Protein AF-U5C8H8-F1 (afdb_monomer_lite)

Secondary structure (DSSP, 8-state):
-PPPPHHHHHHHHHHHHHTT-SBHHHHHHHHHHHHHHHSSS-TTTHHHHHHHHHHHT-HHHHHHHHHHHHHHHHHHHHHHHHHHT-GGGS-HHHHHHHHHHHHHHHHHHHHH-HHHHHHHHHHHHHHHHHHHHHHTTTTTT------GGG--PBPHHHHHHHHHHHHHHHHHHHHHHHHHHHHTTSTTTTHHHHHHHHHHHHHHHHHHHHHHHHHSGGGTSTT-

Sequence (224 aa):
MRKLTETELQAIKYRLDSLSLSYLEIYDELLDHYITALEQVNSEEFKTKKEALDEEFAWSVVKKMEKELLKTAWREIGIASKSSDKLWNLGVKKIGVLILSLIVLSFTFHLFGPDYFYALALGSFGGIIFLILFFNRKNLNLTWSIAPEKHRPKKVLATALISISVLVFNLIHFLAILLPKILINSPYEDFSAIIYLALGAVIFAFTWTIYNTINLKSFKLNKQ

Structure (mmCIF, N/CA/C/O backbone):
data_AF-U5C8H8-F1
#
_entry.id   AF-U5C8H8-F1
#
loop_
_atom_site.group_PDB
_atom_site.id
_atom_site.type_symbol
_atom_site.label_atom_id
_atom_site.label_alt_id
_atom_site.label_comp_id
_atom_site.label_asym_id
_atom_site.label_entity_id
_atom_site.label_seq_id
_atom_site.pdbx_PDB_ins_code
_atom_site.Cartn_x
_atom_site.Cartn_y
_atom_site.Cartn_z
_atom_site.occupancy
_atom_site.B_iso_or_equiv
_atom_site.auth_seq_id
_atom_site.auth_comp_id
_atom_site.auth_asym_id
_atom_site.auth_atom_id
_atom_site.pdbx_PDB_model_num
ATOM 1 N N . MET A 1 1 ? -14.445 -5.742 37.929 1.00 71.50 1 MET A N 1
ATOM 2 C CA . MET A 1 1 ? -14.746 -5.103 36.633 1.00 71.50 1 MET A CA 1
ATOM 3 C C . MET A 1 1 ? -16.170 -5.456 36.264 1.00 71.50 1 MET A C 1
ATOM 5 O O . MET A 1 1 ? -16.538 -6.625 36.385 1.00 71.50 1 MET A O 1
ATOM 9 N N . ARG A 1 2 ? -16.985 -4.450 35.936 1.00 86.44 2 ARG A N 1
ATOM 10 C CA . ARG A 1 2 ? -18.351 -4.656 35.436 1.00 86.44 2 ARG A CA 1
ATOM 11 C C . ARG A 1 2 ? -18.247 -5.175 34.002 1.00 86.44 2 ARG A C 1
ATOM 13 O O . ARG A 1 2 ? -17.303 -4.817 33.320 1.00 86.44 2 ARG A O 1
ATOM 20 N N . LYS A 1 3 ? -19.197 -5.988 33.542 1.00 89.62 3 LYS A N 1
ATOM 21 C CA . LYS A 1 3 ? -19.318 -6.305 32.112 1.00 89.62 3 LYS A CA 1
ATOM 22 C C . LYS A 1 3 ? -20.313 -5.360 31.464 1.00 89.62 3 LYS A C 1
ATOM 24 O O . LYS A 1 3 ? -21.374 -5.118 32.043 1.00 89.62 3 LYS A O 1
ATOM 29 N N . LEU A 1 4 ? -19.985 -4.856 30.280 1.00 90.69 4 LEU A N 1
ATOM 30 C CA . LEU A 1 4 ? -20.929 -4.060 29.501 1.00 90.69 4 LEU A CA 1
ATOM 31 C C . LEU A 1 4 ? -22.121 -4.904 29.047 1.00 90.69 4 LEU A C 1
ATOM 33 O O . LEU A 1 4 ? -21.993 -6.081 28.708 1.00 90.69 4 LEU A O 1
ATOM 37 N N . THR A 1 5 ? -23.292 -4.281 29.036 1.00 92.88 5 THR A N 1
ATOM 38 C CA . THR A 1 5 ? -24.497 -4.850 28.431 1.00 92.88 5 THR A CA 1
ATOM 39 C C . THR A 1 5 ? -24.407 -4.803 26.905 1.00 92.88 5 THR A C 1
ATOM 41 O O . THR A 1 5 ? -23.700 -3.972 26.332 1.00 92.88 5 THR A O 1
ATOM 44 N N . GLU A 1 6 ? -25.176 -5.654 26.223 1.00 92.31 6 GLU A N 1
ATOM 45 C CA . GLU A 1 6 ? -25.212 -5.675 24.753 1.00 92.31 6 GLU A CA 1
ATOM 46 C C . GLU A 1 6 ? -25.632 -4.314 24.169 1.00 92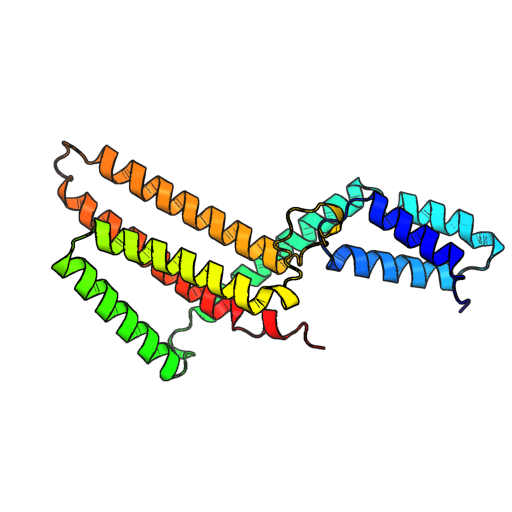.31 6 GLU A C 1
ATOM 48 O O . GLU A 1 6 ? -25.075 -3.855 23.175 1.00 92.31 6 GLU A O 1
ATOM 53 N N . THR A 1 7 ? -26.565 -3.623 24.828 1.00 92.50 7 THR A N 1
ATOM 54 C CA . THR A 1 7 ? -27.023 -2.281 24.444 1.00 92.50 7 THR A CA 1
ATOM 55 C C . THR A 1 7 ? -25.926 -1.227 24.545 1.00 92.50 7 THR A C 1
ATOM 57 O O . THR A 1 7 ? -25.793 -0.383 23.661 1.00 92.50 7 THR A O 1
ATOM 60 N N . GLU A 1 8 ? -25.110 -1.278 25.598 1.00 91.31 8 GLU A N 1
ATOM 61 C CA . GLU A 1 8 ? -23.987 -0.352 25.780 1.00 91.31 8 GLU A CA 1
ATOM 62 C C . GLU A 1 8 ? -22.897 -0.610 24.739 1.00 91.31 8 GLU A C 1
ATOM 64 O O . GLU A 1 8 ? -22.346 0.324 24.158 1.00 91.31 8 GLU A O 1
ATOM 69 N N . LEU A 1 9 ? -22.647 -1.882 24.440 1.00 93.19 9 LEU A N 1
ATOM 70 C CA . LEU A 1 9 ? -21.669 -2.304 23.447 1.00 93.19 9 LEU A CA 1
ATOM 71 C C . LEU A 1 9 ? -22.106 -1.912 22.024 1.00 93.19 9 LEU A C 1
ATOM 73 O O . LEU A 1 9 ? -21.291 -1.441 21.229 1.00 93.19 9 LEU A O 1
ATOM 77 N N . GLN A 1 10 ? -23.400 -2.013 21.708 1.00 93.12 10 GLN A N 1
ATOM 78 C CA . GLN A 1 10 ? -23.964 -1.501 20.455 1.00 93.12 10 GLN A CA 1
ATOM 79 C C . GLN A 1 10 ? -23.862 0.024 20.343 1.00 93.12 10 GLN A C 1
ATOM 81 O O . GLN A 1 10 ? -23.545 0.525 19.266 1.00 93.12 10 GLN A O 1
ATOM 86 N N . ALA A 1 11 ? -24.063 0.766 21.436 1.00 91.69 11 ALA A N 1
ATOM 87 C CA . ALA A 1 11 ? -23.913 2.221 21.430 1.00 91.69 11 ALA A CA 1
ATOM 88 C C . ALA A 1 11 ? -22.471 2.660 21.112 1.00 91.69 11 ALA A C 1
ATOM 90 O O . ALA A 1 11 ? -22.272 3.638 20.389 1.00 91.69 11 ALA A O 1
ATOM 91 N N . ILE A 1 12 ? -21.470 1.924 21.610 1.00 92.81 12 ILE A N 1
ATOM 92 C CA . ILE A 1 12 ? -20.052 2.145 21.282 1.00 92.81 12 ILE A CA 1
ATOM 93 C C . ILE A 1 12 ? -19.800 1.851 19.799 1.00 92.81 12 ILE A C 1
ATOM 95 O O . ILE A 1 12 ? -19.258 2.696 19.091 1.00 92.81 12 ILE A O 1
ATOM 99 N N . LYS A 1 13 ? -20.246 0.691 19.299 1.00 92.12 13 LYS A N 1
ATOM 100 C CA . LYS A 1 13 ? -20.081 0.312 17.884 1.00 92.12 13 LYS A CA 1
ATOM 101 C C . LYS A 1 13 ? -20.699 1.340 16.937 1.00 92.12 13 LYS A C 1
ATOM 103 O O . LYS A 1 13 ? -20.023 1.812 16.032 1.00 92.12 13 LYS A O 1
ATOM 108 N N . TYR A 1 14 ? -21.933 1.768 17.207 1.00 91.50 14 TYR A N 1
ATOM 109 C CA . TYR A 1 14 ? -22.613 2.794 16.412 1.00 91.50 14 TYR A CA 1
ATOM 110 C C . TYR A 1 14 ? -21.822 4.108 16.364 1.00 91.50 14 TYR A C 1
ATOM 112 O O . TYR A 1 14 ? -21.705 4.747 15.315 1.00 91.50 14 TYR A O 1
ATOM 120 N N . ARG A 1 15 ? -21.230 4.509 17.495 1.00 91.06 15 ARG A N 1
ATOM 121 C CA . ARG A 1 15 ? -20.363 5.685 17.547 1.00 91.06 15 ARG A CA 1
ATOM 122 C C . ARG A 1 15 ? -19.108 5.501 16.693 1.00 91.06 15 ARG A C 1
ATOM 124 O O . ARG A 1 15 ? -18.785 6.404 15.922 1.00 91.06 15 ARG A O 1
ATOM 131 N N . LEU A 1 16 ? -18.412 4.374 16.806 1.00 90.25 16 LEU A N 1
ATOM 132 C CA . LEU A 1 16 ? -17.209 4.106 16.010 1.00 90.25 16 LEU A CA 1
ATOM 133 C C . LEU A 1 16 ? -17.521 4.048 14.508 1.00 90.25 16 LEU A C 1
ATOM 135 O O . LEU A 1 16 ? -16.786 4.628 13.709 1.00 90.25 16 LEU A O 1
ATOM 139 N N . ASP A 1 17 ? -18.655 3.462 14.127 1.00 87.56 17 ASP A N 1
ATOM 140 C CA . ASP A 1 17 ? -19.122 3.438 12.739 1.00 87.56 17 ASP A CA 1
ATOM 141 C C . ASP A 1 17 ? -19.405 4.859 12.217 1.00 87.56 17 ASP A C 1
ATOM 143 O O . ASP A 1 17 ? -19.017 5.205 11.097 1.00 87.56 17 ASP A O 1
ATOM 147 N N . SER A 1 18 ? -19.980 5.738 13.051 1.00 87.44 18 SER A N 1
ATOM 148 C CA . SER A 1 18 ? -20.228 7.145 12.690 1.00 87.44 18 SER A CA 1
ATOM 149 C C . SER A 1 18 ? -18.949 7.938 12.382 1.00 87.44 18 SER A C 1
ATOM 151 O O . SER A 1 18 ? -18.988 8.910 11.628 1.00 87.44 18 SER A O 1
ATOM 153 N N . LEU A 1 19 ? -17.800 7.521 12.926 1.00 85.88 19 LEU A N 1
ATOM 154 C CA . LEU A 1 19 ? -16.507 8.167 12.686 1.00 85.88 19 LEU A CA 1
ATOM 155 C C . LEU A 1 19 ? -15.914 7.833 11.310 1.00 85.88 19 LEU A C 1
ATOM 157 O O . LEU A 1 19 ? -14.952 8.488 10.902 1.00 85.88 19 LEU A O 1
ATOM 161 N N . SER A 1 20 ? -16.495 6.872 10.577 1.00 83.00 20 SER A N 1
ATOM 162 C CA . SER A 1 20 ? -16.026 6.442 9.252 1.00 83.00 20 SER A CA 1
ATOM 163 C C . SER A 1 20 ? -14.528 6.113 9.254 1.00 83.00 20 SER A C 1
ATOM 165 O O . SER A 1 20 ? -13.740 6.674 8.485 1.00 83.00 20 SER A O 1
ATOM 167 N N . LEU A 1 21 ? -14.135 5.231 10.176 1.00 84.88 21 LEU A N 1
ATOM 168 C CA . LEU A 1 21 ? -12.749 4.815 10.374 1.00 84.88 21 LEU A CA 1
ATOM 169 C C . LEU A 1 21 ? -12.204 4.101 9.134 1.00 84.88 21 LEU A C 1
ATOM 171 O O . LEU A 1 21 ? -12.793 3.154 8.614 1.00 84.88 21 LEU A O 1
ATOM 175 N N . SER A 1 22 ? -11.043 4.552 8.666 1.00 81.88 22 SER A N 1
ATOM 176 C CA . SER A 1 22 ? -10.409 4.038 7.448 1.00 81.88 22 SER A CA 1
ATOM 177 C C . SER A 1 22 ? -9.647 2.736 7.701 1.00 81.88 22 SER A C 1
ATOM 179 O O . SER A 1 22 ? -9.520 1.903 6.796 1.00 81.88 22 SER A O 1
ATOM 181 N N . TYR A 1 23 ? -9.130 2.579 8.925 1.00 84.81 23 TYR A N 1
ATOM 182 C CA . TYR A 1 23 ? -8.225 1.503 9.317 1.00 84.81 23 TYR A CA 1
ATOM 183 C C . TYR A 1 23 ? -8.812 0.646 10.430 1.00 84.81 23 TYR A C 1
ATOM 185 O O . TYR A 1 23 ? -9.324 1.166 11.421 1.00 84.81 23 TYR A O 1
ATOM 193 N N . LEU A 1 24 ? -8.711 -0.673 10.255 1.00 84.94 24 LEU A N 1
ATOM 194 C CA . LEU A 1 24 ? -9.243 -1.649 11.207 1.00 84.94 24 LEU A CA 1
ATOM 195 C C . LEU A 1 24 ? -8.495 -1.565 12.539 1.00 84.94 24 LEU A C 1
ATOM 197 O O . LEU A 1 24 ? -9.108 -1.659 13.590 1.00 84.94 24 LEU A O 1
ATOM 201 N N . GLU A 1 25 ? -7.190 -1.312 12.483 1.00 86.94 25 GLU A N 1
ATOM 202 C CA . GLU A 1 25 ? -6.328 -1.205 13.656 1.00 86.94 25 GLU A CA 1
ATOM 203 C C . GLU A 1 25 ? -6.811 -0.117 14.630 1.00 86.94 25 GLU A C 1
ATOM 205 O O . GLU A 1 25 ? -6.815 -0.334 15.834 1.00 86.94 25 GLU A O 1
ATOM 210 N N . ILE A 1 26 ? -7.295 1.016 14.110 1.00 88.62 26 ILE A N 1
ATOM 211 C CA . ILE A 1 26 ? -7.838 2.106 14.937 1.00 88.62 26 ILE A CA 1
ATOM 212 C C . ILE A 1 26 ? -9.223 1.749 15.462 1.00 88.62 26 ILE A C 1
ATOM 214 O O . ILE A 1 26 ? -9.548 2.080 16.595 1.00 88.62 26 ILE A O 1
ATOM 218 N N . TYR A 1 27 ? -10.046 1.076 14.656 1.00 89.38 27 TYR A N 1
ATOM 219 C CA . TYR A 1 27 ? -11.351 0.606 15.116 1.00 89.38 27 TYR A CA 1
ATOM 220 C C . TYR A 1 27 ? -11.200 -0.336 16.315 1.00 89.38 27 TYR A C 1
ATOM 222 O O . TYR A 1 27 ? -11.856 -0.132 17.333 1.00 89.38 27 TYR A O 1
ATOM 230 N N . ASP A 1 28 ? -10.313 -1.326 16.206 1.00 89.38 28 ASP A N 1
ATOM 231 C CA . ASP A 1 28 ? -10.083 -2.316 17.256 1.00 89.38 28 ASP A CA 1
ATOM 232 C C . ASP A 1 28 ? -9.465 -1.670 18.507 1.00 89.38 28 ASP A C 1
ATOM 234 O O . ASP A 1 28 ? -9.926 -1.936 19.615 1.00 89.38 28 ASP A O 1
ATOM 238 N N . GLU A 1 29 ? -8.486 -0.771 18.340 1.00 91.12 29 GLU A N 1
ATOM 239 C CA . GLU A 1 29 ? -7.853 -0.039 19.448 1.00 91.12 29 GLU A CA 1
ATOM 240 C C . GLU A 1 29 ? -8.851 0.851 20.199 1.00 91.12 29 GLU A C 1
ATOM 242 O O . GLU A 1 29 ? -8.913 0.820 21.428 1.00 91.12 29 GLU A O 1
ATOM 247 N N . LEU A 1 30 ? -9.675 1.618 19.478 1.00 92.56 30 LEU A N 1
ATOM 248 C CA . LEU A 1 30 ? -10.693 2.457 20.105 1.00 92.56 30 LEU A CA 1
ATOM 249 C C . LEU A 1 30 ? -11.763 1.604 20.784 1.00 92.56 30 LEU A C 1
ATOM 251 O O . LEU A 1 30 ? -12.148 1.904 21.910 1.00 92.56 30 LEU A O 1
ATOM 2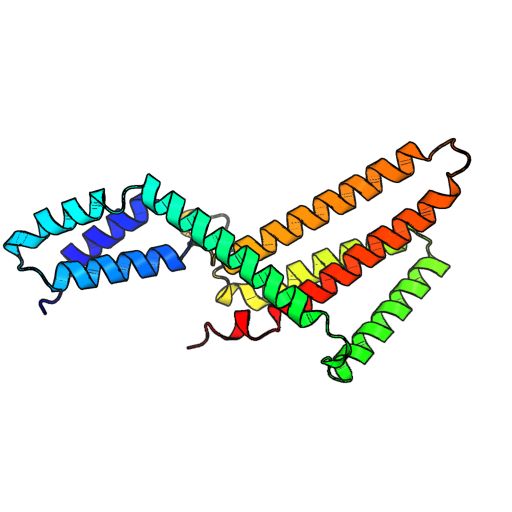55 N N . LEU A 1 31 ? -12.229 0.528 20.147 1.00 93.31 31 LEU A N 1
ATOM 256 C CA . LEU A 1 31 ? -13.219 -0.359 20.751 1.00 93.31 31 LEU A CA 1
ATOM 257 C C . LEU A 1 31 ? -12.708 -0.956 22.068 1.00 93.31 31 LEU A C 1
ATOM 259 O O . LEU A 1 31 ? -13.429 -0.921 23.065 1.00 93.31 31 LEU A O 1
ATOM 263 N N . ASP A 1 32 ? -11.471 -1.452 22.087 1.00 94.19 32 ASP A N 1
ATOM 264 C CA . ASP A 1 32 ? -10.836 -1.996 23.289 1.00 94.19 32 ASP A CA 1
ATOM 265 C C . ASP A 1 32 ? -10.681 -0.933 24.385 1.00 94.19 32 ASP A C 1
ATOM 267 O O . ASP A 1 32 ? -11.004 -1.183 25.551 1.00 94.19 32 ASP A O 1
ATOM 271 N N . HIS A 1 33 ? -10.285 0.287 24.011 1.00 93.88 33 HIS A N 1
ATOM 272 C CA . HIS A 1 33 ? -10.159 1.397 24.950 1.00 93.88 33 HIS A CA 1
ATOM 273 C C . HIS A 1 33 ? -11.508 1.788 25.570 1.00 93.88 33 HIS A C 1
ATOM 275 O O . HIS A 1 33 ? -11.602 1.956 26.787 1.00 93.88 33 HIS A O 1
ATOM 281 N N . TYR A 1 34 ? -12.571 1.878 24.762 1.00 94.56 34 TYR A N 1
ATOM 282 C CA . TYR A 1 34 ? -13.925 2.145 25.253 1.00 94.56 34 TYR A CA 1
ATOM 283 C C . TYR A 1 34 ? -14.405 1.045 26.199 1.00 94.56 34 TYR A C 1
ATOM 285 O O . TYR A 1 34 ? -14.915 1.357 27.274 1.00 94.56 34 TYR A O 1
ATOM 293 N N . ILE A 1 35 ? -14.237 -0.228 25.826 1.00 94.25 35 ILE A N 1
ATOM 294 C CA . ILE A 1 35 ? -14.643 -1.359 26.669 1.00 94.25 35 ILE A CA 1
ATOM 295 C C . ILE A 1 35 ? -13.887 -1.300 27.997 1.00 94.25 35 ILE A C 1
ATOM 297 O O . ILE A 1 35 ? -14.508 -1.239 29.055 1.00 94.25 35 ILE A O 1
ATOM 301 N N . THR A 1 36 ? -12.559 -1.213 27.947 1.00 94.19 36 THR A N 1
ATOM 302 C CA . THR A 1 36 ? -11.710 -1.198 29.142 1.00 94.19 36 THR A CA 1
ATOM 303 C C . THR A 1 36 ? -12.043 -0.029 30.069 1.00 94.19 36 THR A C 1
ATOM 305 O O . THR A 1 36 ? -12.151 -0.220 31.280 1.00 94.19 36 THR A O 1
ATOM 308 N N . ALA A 1 37 ? -12.245 1.177 29.531 1.00 93.50 37 ALA A N 1
ATOM 309 C CA . ALA A 1 37 ? -12.566 2.357 30.330 1.00 93.50 37 ALA A CA 1
ATOM 310 C C . ALA A 1 37 ? -13.984 2.304 30.929 1.00 93.50 37 ALA A C 1
ATOM 312 O O . ALA A 1 37 ? -14.189 2.737 32.063 1.00 93.50 37 ALA A O 1
ATOM 313 N N . LEU A 1 38 ? -14.965 1.769 30.194 1.00 93.88 38 LEU A N 1
ATOM 314 C CA . LEU A 1 38 ? -16.365 1.728 30.629 1.00 93.88 38 LEU A CA 1
ATOM 315 C C . LEU A 1 38 ? -16.681 0.532 31.545 1.00 93.88 38 LEU A C 1
ATOM 317 O O . LEU A 1 38 ? -17.628 0.593 32.326 1.00 93.88 38 LEU A O 1
ATOM 321 N N . GLU A 1 39 ? -15.878 -0.534 31.515 1.00 94.44 39 GLU A N 1
ATOM 322 C CA . GLU A 1 39 ? -15.957 -1.657 32.466 1.00 94.44 39 GLU A CA 1
ATOM 323 C C . GLU A 1 39 ? -15.356 -1.338 33.849 1.00 94.44 39 GLU A C 1
ATOM 325 O O . GLU A 1 39 ? -15.585 -2.067 34.827 1.00 94.44 39 GLU A O 1
ATOM 330 N N . GLN A 1 40 ? -14.597 -0.241 33.941 1.00 93.19 40 GLN A N 1
ATOM 331 C CA . GLN A 1 40 ? -14.014 0.266 35.186 1.00 93.19 40 GLN A CA 1
ATOM 332 C C . GLN A 1 40 ? -14.949 1.195 35.970 1.00 93.19 40 GLN A C 1
ATOM 334 O O . GLN A 1 40 ? -14.706 1.410 37.156 1.00 93.19 40 GLN A O 1
ATOM 339 N N . VAL A 1 41 ? -16.007 1.719 35.346 1.00 91.44 41 VAL A N 1
ATOM 340 C CA . VAL A 1 41 ? -16.963 2.631 35.992 1.00 91.44 41 VAL A CA 1
ATOM 341 C C . VAL A 1 41 ? -18.274 1.929 36.347 1.00 91.44 41 VAL A C 1
ATOM 343 O O . VAL A 1 41 ? -18.638 0.890 35.787 1.00 91.44 41 VAL A O 1
ATOM 346 N N . ASN A 1 42 ? -19.002 2.509 37.298 1.00 90.94 42 ASN A N 1
ATOM 347 C CA . ASN A 1 42 ? -20.330 2.034 37.669 1.00 90.94 42 ASN A CA 1
ATOM 348 C C . ASN A 1 42 ? -21.366 2.374 36.586 1.00 90.94 42 ASN A C 1
ATOM 350 O O . ASN A 1 42 ? -21.190 3.303 35.799 1.00 90.94 42 ASN A O 1
ATOM 354 N N . SER A 1 43 ? -22.490 1.650 36.580 1.00 87.75 43 SER A N 1
ATOM 355 C CA . SER A 1 43 ? -23.582 1.837 35.608 1.00 87.75 43 SER A CA 1
ATOM 356 C C . SER A 1 43 ? -24.107 3.276 35.544 1.00 87.75 43 SER A C 1
ATOM 358 O O . SER A 1 43 ? -24.475 3.752 34.477 1.00 87.75 43 SER A O 1
ATOM 360 N N . GLU A 1 44 ? -24.142 3.965 36.685 1.00 89.31 44 GLU A N 1
ATOM 361 C CA . GLU A 1 44 ? -24.646 5.339 36.806 1.00 89.31 44 GLU A CA 1
ATOM 362 C C . GLU A 1 44 ? -23.719 6.359 36.130 1.00 89.31 44 GLU A C 1
ATOM 364 O O . GLU A 1 44 ? -24.179 7.346 35.563 1.00 89.31 44 GLU A O 1
ATOM 369 N N . GLU A 1 45 ? -22.414 6.083 36.119 1.00 91.19 45 GLU A N 1
ATOM 370 C CA . GLU A 1 45 ? -21.385 6.947 35.530 1.00 91.19 45 GLU A CA 1
ATOM 371 C C . GLU A 1 45 ? -21.133 6.645 34.048 1.00 91.19 45 GLU A C 1
ATOM 373 O O . GLU A 1 45 ? -20.435 7.402 33.369 1.00 91.19 45 GLU A O 1
ATOM 378 N N . PHE A 1 46 ? -21.716 5.559 33.526 1.00 92.06 46 PHE A N 1
ATOM 379 C CA . PHE A 1 46 ? -21.496 5.086 32.161 1.00 92.06 46 PHE A CA 1
ATOM 380 C C . PHE A 1 46 ? -21.707 6.191 31.126 1.00 92.06 46 PHE A C 1
ATOM 382 O O . PHE A 1 46 ? -20.850 6.415 30.274 1.00 92.06 46 PHE A O 1
ATOM 389 N N . LYS A 1 47 ? -22.842 6.896 31.204 1.00 92.38 47 LYS A N 1
ATOM 390 C CA . LYS A 1 47 ? -23.216 7.904 30.207 1.00 92.38 47 LYS A CA 1
ATOM 391 C C . LYS A 1 47 ? -22.221 9.063 30.193 1.00 92.38 47 LYS A C 1
ATOM 393 O O . LYS A 1 47 ? -21.694 9.391 29.136 1.00 92.38 47 LYS A O 1
ATOM 398 N N . THR A 1 48 ? -21.909 9.606 31.367 1.00 94.31 48 THR A N 1
ATOM 399 C CA . THR A 1 48 ? -20.953 10.706 31.527 1.00 94.31 48 THR A CA 1
ATOM 400 C C . THR A 1 48 ? -19.561 10.307 31.046 1.00 94.31 48 THR A C 1
ATOM 402 O O . THR A 1 48 ? -18.912 11.056 30.319 1.00 94.31 48 THR A O 1
ATOM 405 N N . LYS A 1 49 ? -19.095 9.101 31.402 1.00 94.38 49 LYS A N 1
ATOM 406 C CA . LYS A 1 49 ? -17.779 8.619 30.971 1.00 94.38 49 LYS A CA 1
ATOM 407 C C . LYS A 1 49 ? -17.733 8.363 29.466 1.00 94.38 49 LYS A C 1
ATOM 409 O O . LYS A 1 49 ? -16.734 8.693 28.837 1.00 94.38 49 LYS A O 1
ATOM 414 N N . LYS A 1 50 ? -18.804 7.819 28.884 1.00 93.94 50 LYS A N 1
ATOM 415 C CA . LYS A 1 50 ? -18.920 7.616 27.437 1.00 93.94 50 LYS A CA 1
ATOM 416 C C . LYS A 1 50 ? -18.897 8.947 26.687 1.00 93.94 50 LYS A C 1
ATOM 418 O O . LYS A 1 50 ? -18.187 9.045 25.699 1.00 93.94 50 LYS A O 1
ATOM 423 N N . GLU A 1 51 ? -19.630 9.957 27.145 1.00 93.81 51 GLU A N 1
ATOM 424 C CA . GLU A 1 51 ? -19.625 11.290 26.524 1.00 93.81 51 GLU A CA 1
ATOM 425 C C . GLU A 1 51 ? -18.226 11.923 26.568 1.00 93.81 51 GLU A C 1
ATOM 427 O O . GLU A 1 51 ? -17.750 12.425 25.554 1.00 93.81 51 GLU A O 1
ATOM 432 N N . ALA A 1 52 ? -17.515 11.793 27.693 1.00 93.75 52 ALA A N 1
ATOM 433 C CA . ALA A 1 52 ? -16.125 12.235 27.789 1.00 93.75 52 ALA A CA 1
ATOM 434 C C . ALA A 1 52 ? -15.201 11.502 26.794 1.00 93.75 52 ALA A C 1
ATOM 436 O O . ALA A 1 52 ? -14.365 12.134 26.154 1.00 93.75 52 ALA A O 1
ATOM 437 N N . LEU A 1 53 ? -15.373 10.185 26.620 1.00 93.56 53 LEU A N 1
ATOM 438 C CA . LEU A 1 53 ? -14.636 9.412 25.611 1.00 93.56 53 LEU A CA 1
ATOM 439 C C . LEU A 1 53 ? -15.033 9.813 24.178 1.00 93.56 53 LEU A C 1
ATOM 441 O O . LEU A 1 53 ? -14.183 9.841 23.289 1.00 93.56 53 LEU A O 1
ATOM 445 N N . ASP A 1 54 ? -16.302 10.145 23.933 1.00 93.50 54 ASP A N 1
ATOM 446 C CA . ASP A 1 54 ? -16.789 10.588 22.622 1.00 93.50 54 ASP A CA 1
ATOM 447 C C . ASP A 1 54 ? -16.145 11.923 22.200 1.00 93.50 54 ASP A C 1
ATOM 449 O O . ASP A 1 54 ? -15.885 12.119 21.004 1.00 93.50 54 ASP A O 1
ATOM 453 N N . GLU A 1 55 ? -15.887 12.813 23.166 1.00 91.75 55 GLU A N 1
ATOM 454 C CA . GLU A 1 55 ? -15.156 14.074 22.993 1.00 91.75 55 GLU A CA 1
ATOM 455 C C . GLU A 1 55 ? -13.644 13.858 22.856 1.00 91.75 55 GLU A C 1
ATOM 457 O O . GLU A 1 55 ? -13.018 14.437 21.965 1.00 91.75 55 GLU A O 1
ATOM 462 N N . GLU A 1 56 ? -13.056 12.999 23.693 1.00 92.19 56 GLU A N 1
ATOM 463 C CA . GLU A 1 56 ? -11.635 12.637 23.630 1.00 92.19 56 GLU A CA 1
ATOM 464 C C . GLU A 1 56 ? -11.281 12.036 22.263 1.00 92.19 56 GLU A C 1
ATOM 466 O O . GLU A 1 56 ? -10.317 12.448 21.614 1.00 92.19 56 GLU A O 1
ATOM 471 N N . PHE A 1 57 ? -12.125 11.130 21.769 1.00 91.69 57 PHE A N 1
ATOM 472 C CA . PHE A 1 57 ? -12.014 10.517 20.449 1.00 91.69 57 PHE A CA 1
ATOM 473 C C . PHE A 1 57 ? -12.873 11.239 19.405 1.00 91.69 57 PHE A C 1
ATOM 475 O O . PHE A 1 57 ? -13.532 10.625 18.556 1.00 91.69 57 PHE A O 1
ATOM 482 N N . ALA A 1 58 ? -12.840 12.573 19.432 1.00 90.44 58 ALA A N 1
ATOM 483 C CA . ALA A 1 58 ? -13.417 13.392 18.379 1.00 90.44 58 ALA A CA 1
ATOM 484 C C . ALA A 1 58 ? -12.795 13.074 17.008 1.00 90.44 58 ALA A C 1
ATOM 486 O O . ALA A 1 58 ? -11.652 12.627 16.878 1.00 90.44 58 ALA A O 1
ATOM 487 N N . TRP A 1 59 ? -13.541 13.380 15.944 1.00 89.12 59 TRP A N 1
ATOM 488 C CA . TRP A 1 59 ? -13.139 13.088 14.564 1.00 89.12 59 TRP A CA 1
ATOM 489 C C . TRP A 1 59 ? -11.741 13.622 14.205 1.00 89.12 59 TRP A C 1
ATOM 491 O O . TRP A 1 59 ? -10.975 12.948 13.519 1.00 89.12 59 TRP A O 1
ATOM 501 N N . SER A 1 60 ? -11.372 14.807 14.694 1.00 86.94 60 SER A N 1
ATOM 502 C CA . SER A 1 60 ? -10.053 15.409 14.456 1.00 86.94 60 SER A CA 1
ATOM 503 C C . SER A 1 60 ? -8.907 14.588 15.057 1.00 86.94 60 SER A C 1
ATOM 505 O O . SER A 1 60 ? -7.869 14.418 14.413 1.00 86.94 60 SER A O 1
ATOM 507 N N . VAL A 1 61 ? -9.102 14.048 16.262 1.00 91.31 61 VAL A N 1
ATOM 508 C CA . VAL A 1 61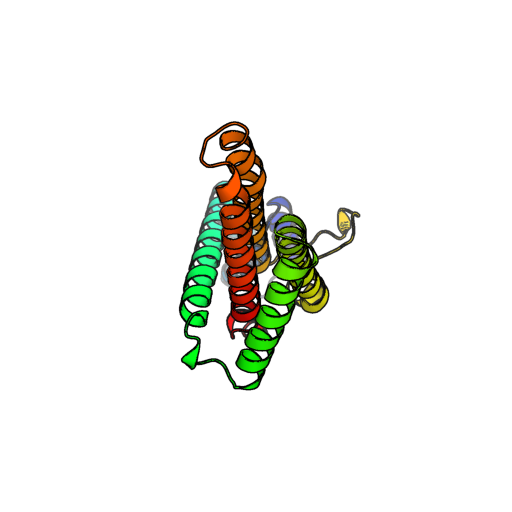 ? -8.136 13.186 16.956 1.00 91.31 61 VAL A CA 1
ATOM 509 C C . VAL A 1 61 ? -7.982 11.878 16.194 1.00 91.31 61 VAL A C 1
ATOM 511 O O . VAL A 1 61 ? -6.871 11.494 15.835 1.00 91.31 61 VAL A O 1
ATOM 514 N N . VAL A 1 62 ? -9.101 11.265 15.823 1.00 90.50 62 VAL A N 1
ATOM 515 C CA . VAL A 1 62 ? -9.135 10.039 15.021 1.00 90.50 62 VAL A CA 1
ATOM 516 C C . VAL A 1 62 ? -8.404 10.211 13.685 1.00 90.50 62 VAL A C 1
ATOM 518 O O . VAL A 1 62 ? -7.576 9.382 13.313 1.00 90.50 62 VAL A O 1
ATOM 521 N N . LYS A 1 63 ? -8.632 11.318 12.967 1.00 90.06 63 LYS A N 1
ATOM 522 C CA . LYS A 1 63 ? -7.924 11.606 11.706 1.00 90.06 63 LYS A CA 1
ATOM 523 C C . LYS A 1 63 ? -6.424 11.806 11.911 1.00 90.06 63 LYS A C 1
ATOM 525 O O . LYS A 1 63 ? -5.626 11.446 11.042 1.00 90.06 63 LYS A O 1
ATOM 530 N N . LYS A 1 64 ? -6.018 12.359 13.054 1.00 91.12 64 LYS A N 1
ATOM 531 C CA . LYS A 1 64 ? -4.605 12.458 13.428 1.00 91.12 64 LYS A CA 1
ATOM 532 C C . LYS A 1 64 ? -4.005 11.070 13.680 1.00 91.12 64 LYS A C 1
ATOM 534 O O . LYS A 1 64 ? -2.945 10.791 13.123 1.00 91.12 64 LYS A O 1
ATOM 539 N N . MET A 1 65 ? -4.704 10.194 14.406 1.00 89.56 65 MET A N 1
ATOM 540 C CA . MET A 1 65 ? -4.292 8.799 14.624 1.00 89.56 65 MET A CA 1
ATOM 541 C C . MET A 1 65 ? -4.141 8.046 13.297 1.00 89.56 65 MET A C 1
ATOM 543 O O . MET A 1 65 ? -3.110 7.425 13.058 1.00 89.56 65 MET A O 1
ATOM 547 N N . GLU A 1 66 ? -5.101 8.177 12.374 1.00 89.56 66 GLU A N 1
ATOM 548 C CA . GLU A 1 66 ? -5.022 7.591 11.025 1.00 89.56 66 GLU A CA 1
ATOM 549 C C . GLU A 1 66 ? -3.764 8.039 10.270 1.00 89.56 66 GLU A C 1
ATOM 551 O O . GLU A 1 66 ? -3.075 7.228 9.643 1.00 89.56 66 GLU A O 1
ATOM 556 N N . LYS A 1 67 ? -3.440 9.334 10.333 1.00 89.88 67 LYS A N 1
ATOM 557 C CA . LYS A 1 67 ? -2.260 9.898 9.672 1.00 89.88 67 LYS A CA 1
ATOM 558 C C . LYS A 1 67 ? -0.959 9.399 10.300 1.00 89.88 67 LYS A C 1
ATOM 560 O O . LYS A 1 67 ? -0.007 9.108 9.574 1.00 89.88 67 LYS A O 1
ATOM 565 N N . GLU A 1 68 ? -0.901 9.319 11.624 1.00 90.88 68 GLU A N 1
ATOM 566 C CA . GLU A 1 68 ? 0.265 8.817 12.354 1.00 90.88 68 GLU A CA 1
ATOM 567 C C . GLU A 1 68 ? 0.483 7.327 12.098 1.00 90.88 68 GLU A C 1
ATOM 569 O O . GLU A 1 68 ? 1.598 6.930 11.759 1.00 90.88 68 GLU A O 1
ATOM 574 N N . LEU A 1 69 ? -0.584 6.528 12.129 1.00 88.56 69 LEU A N 1
ATOM 575 C CA . LEU A 1 69 ? -0.530 5.105 11.820 1.00 88.56 69 LEU A CA 1
ATOM 576 C C . LEU A 1 69 ? -0.047 4.868 10.384 1.00 88.56 69 LEU A C 1
ATOM 578 O O . LEU A 1 69 ? 0.851 4.056 10.152 1.00 88.56 69 LEU A O 1
ATOM 582 N N . LEU A 1 70 ? -0.569 5.629 9.415 1.00 87.44 70 LEU A N 1
ATOM 583 C CA . LEU A 1 70 ? -0.109 5.550 8.031 1.00 87.44 70 LEU A CA 1
ATOM 584 C C . LEU A 1 70 ? 1.373 5.933 7.908 1.00 87.44 70 LEU A C 1
ATOM 586 O O . LEU A 1 70 ? 2.130 5.243 7.227 1.00 87.44 70 LEU A O 1
ATOM 590 N N . LYS A 1 71 ? 1.816 6.997 8.586 1.00 88.81 71 LYS A N 1
ATOM 591 C CA . LYS A 1 71 ? 3.224 7.424 8.594 1.00 88.81 71 LYS A CA 1
ATOM 592 C C . LYS A 1 71 ? 4.143 6.348 9.181 1.00 88.81 71 LYS A C 1
ATOM 594 O O . LYS A 1 71 ? 5.229 6.118 8.645 1.00 88.81 71 LYS A O 1
ATOM 599 N N . THR A 1 72 ? 3.715 5.681 10.249 1.00 87.19 72 THR A N 1
ATOM 600 C CA . THR A 1 72 ? 4.449 4.564 10.856 1.00 87.19 72 THR A CA 1
ATOM 601 C C . THR A 1 72 ? 4.530 3.384 9.896 1.00 87.19 72 THR A C 1
ATOM 603 O O . THR A 1 72 ? 5.633 2.913 9.626 1.00 87.19 72 THR A O 1
ATOM 606 N N . ALA A 1 73 ? 3.417 2.990 9.273 1.00 85.81 73 ALA A N 1
ATOM 607 C CA . ALA A 1 73 ? 3.399 1.923 8.273 1.00 85.81 73 ALA A CA 1
ATOM 608 C C . ALA A 1 73 ? 4.330 2.225 7.083 1.00 85.81 73 ALA A C 1
ATOM 610 O O . ALA A 1 73 ? 5.072 1.355 6.628 1.00 85.81 73 ALA A O 1
ATOM 611 N N . TRP A 1 74 ? 4.362 3.475 6.608 1.00 84.69 74 TRP A N 1
ATOM 612 C CA . TRP A 1 74 ? 5.313 3.919 5.582 1.00 84.69 74 TRP A CA 1
ATOM 613 C C . TRP A 1 74 ? 6.768 3.747 6.025 1.00 84.69 74 TRP A C 1
ATOM 615 O O . TRP A 1 74 ? 7.600 3.248 5.263 1.00 84.69 74 TRP A O 1
ATOM 625 N N . ARG A 1 75 ? 7.084 4.142 7.261 1.00 86.00 75 ARG A N 1
ATOM 626 C CA . ARG A 1 75 ? 8.428 3.997 7.826 1.00 86.00 75 ARG A CA 1
ATOM 627 C C . ARG A 1 75 ? 8.822 2.528 7.959 1.00 86.00 75 ARG A C 1
ATOM 629 O O . ARG A 1 75 ? 9.949 2.182 7.616 1.00 86.00 75 ARG A O 1
ATOM 636 N N . GLU A 1 76 ? 7.916 1.672 8.415 1.00 83.25 76 GLU A N 1
ATOM 637 C CA . GLU A 1 76 ? 8.151 0.231 8.537 1.00 83.25 76 GLU A CA 1
ATOM 638 C C . GLU A 1 76 ? 8.395 -0.428 7.184 1.00 83.25 76 GLU A C 1
ATOM 640 O O . GLU A 1 76 ? 9.351 -1.190 7.049 1.00 83.25 76 GLU A O 1
ATOM 645 N N . ILE A 1 77 ? 7.604 -0.084 6.162 1.00 81.94 77 ILE A N 1
ATOM 646 C CA . ILE A 1 77 ? 7.845 -0.541 4.788 1.00 81.94 77 ILE A CA 1
ATOM 647 C C . ILE A 1 77 ? 9.229 -0.086 4.321 1.00 81.94 77 ILE A C 1
ATOM 649 O O . ILE A 1 77 ? 9.971 -0.889 3.765 1.00 81.94 77 ILE A O 1
ATOM 653 N N . GLY A 1 78 ? 9.618 1.165 4.579 1.00 80.94 78 GLY A N 1
ATOM 654 C CA . GLY A 1 78 ? 10.945 1.676 4.225 1.00 80.94 78 GLY A CA 1
ATOM 655 C C . GLY A 1 78 ? 12.089 0.925 4.916 1.00 80.94 78 GLY A C 1
ATOM 656 O O . GLY A 1 78 ? 13.072 0.557 4.270 1.00 80.94 78 GLY A O 1
ATOM 657 N N . ILE A 1 79 ? 11.954 0.647 6.216 1.00 82.56 79 ILE A N 1
ATOM 658 C CA . ILE A 1 79 ? 12.930 -0.141 6.983 1.00 82.56 79 ILE A CA 1
ATOM 659 C C . ILE A 1 79 ? 12.998 -1.576 6.447 1.00 82.56 79 ILE A C 1
ATOM 661 O O . ILE A 1 79 ? 14.094 -2.093 6.226 1.00 82.56 79 ILE A O 1
ATOM 665 N N . ALA A 1 80 ? 11.848 -2.207 6.200 1.00 77.06 80 ALA A N 1
ATOM 666 C CA . ALA A 1 80 ? 11.766 -3.564 5.676 1.00 77.06 80 ALA A CA 1
ATOM 667 C C . ALA A 1 80 ? 12.397 -3.666 4.279 1.00 77.06 80 ALA A C 1
ATOM 669 O O . ALA A 1 80 ? 13.233 -4.542 4.059 1.00 77.06 80 ALA A O 1
ATOM 670 N N . SER A 1 81 ? 12.103 -2.718 3.390 1.00 77.25 81 SER A N 1
ATOM 671 C CA . SER A 1 81 ? 12.724 -2.607 2.067 1.00 77.25 81 SER A CA 1
ATOM 672 C C . SER A 1 81 ? 14.244 -2.479 2.169 1.00 77.25 81 SER A C 1
ATOM 674 O O . SER A 1 81 ? 14.956 -3.325 1.635 1.00 77.25 81 SER A O 1
ATOM 676 N N . LYS A 1 82 ? 14.753 -1.548 2.987 1.00 77.38 82 LYS A N 1
ATOM 677 C CA . LYS A 1 82 ? 16.201 -1.378 3.207 1.00 77.38 82 LYS A CA 1
ATOM 678 C C . LYS A 1 82 ? 16.868 -2.625 3.800 1.00 77.38 82 LYS A C 1
ATOM 680 O O . LYS A 1 82 ? 18.031 -2.914 3.531 1.00 77.38 82 LYS A O 1
ATOM 685 N N . SER A 1 83 ? 16.145 -3.373 4.632 1.00 69.56 83 SER A N 1
ATOM 686 C CA . SER A 1 83 ? 16.633 -4.633 5.203 1.00 69.56 83 SER A CA 1
ATOM 687 C C . SER A 1 83 ? 16.656 -5.781 4.184 1.00 69.56 83 SER A C 1
ATOM 689 O O . SER A 1 83 ? 17.472 -6.696 4.309 1.00 69.56 83 SER A O 1
ATOM 691 N N . SER A 1 84 ? 15.787 -5.712 3.170 1.00 65.44 84 SER A N 1
ATOM 692 C CA . SER A 1 84 ? 15.646 -6.705 2.104 1.00 65.44 84 SER A CA 1
ATOM 693 C C . SER A 1 84 ? 16.713 -6.587 1.010 1.00 65.44 84 SER A C 1
ATOM 695 O O . SER A 1 84 ? 16.986 -7.573 0.328 1.00 65.44 84 SER A O 1
ATOM 697 N N . ASP A 1 85 ? 17.379 -5.431 0.910 1.00 63.50 85 ASP A N 1
ATOM 698 C CA . ASP A 1 85 ? 18.376 -5.118 -0.127 1.00 63.50 85 ASP A CA 1
ATOM 699 C C . ASP A 1 85 ? 19.714 -5.858 0.045 1.00 63.50 85 ASP A C 1
ATOM 701 O O . ASP A 1 85 ? 20.599 -5.796 -0.812 1.00 63.50 85 ASP A O 1
ATOM 705 N N . LYS A 1 86 ? 19.892 -6.608 1.138 1.00 66.44 86 LYS A N 1
ATOM 706 C CA . LYS A 1 86 ? 21.070 -7.463 1.310 1.00 66.44 86 LYS A CA 1
ATOM 707 C C . LYS A 1 86 ? 20.929 -8.707 0.432 1.00 66.44 86 LYS A C 1
ATOM 709 O O . LYS A 1 86 ? 20.493 -9.754 0.907 1.00 66.44 86 LYS A O 1
ATOM 714 N N . LEU A 1 87 ? 21.353 -8.597 -0.830 1.00 60.09 87 LEU A N 1
ATOM 715 C CA . LEU A 1 87 ? 21.446 -9.697 -1.805 1.00 60.09 87 LEU A CA 1
ATOM 716 C C . LEU A 1 87 ? 22.098 -10.963 -1.215 1.00 60.09 87 LEU A C 1
ATOM 718 O O . LEU A 1 87 ? 21.674 -12.075 -1.507 1.00 60.09 87 LEU A O 1
ATOM 722 N N . TRP A 1 88 ? 23.071 -10.792 -0.319 1.00 60.91 88 TRP A N 1
ATOM 723 C CA . TRP A 1 88 ? 23.805 -11.869 0.361 1.00 60.91 88 TRP A CA 1
ATOM 724 C C . TRP A 1 88 ? 22.951 -12.696 1.334 1.00 60.91 88 TRP A C 1
ATOM 726 O O . TRP A 1 88 ? 23.299 -13.826 1.655 1.00 60.91 88 TRP A O 1
ATOM 736 N N . ASN A 1 89 ? 21.819 -12.151 1.788 1.00 66.06 89 ASN A N 1
ATOM 737 C CA . ASN A 1 89 ? 20.865 -12.847 2.654 1.00 66.06 89 ASN A CA 1
ATOM 738 C C . ASN A 1 89 ? 19.803 -13.618 1.850 1.00 66.06 89 ASN A C 1
ATOM 740 O O . ASN A 1 89 ? 18.871 -14.187 2.427 1.00 66.06 89 ASN A O 1
ATOM 744 N N . LEU A 1 90 ? 19.890 -13.617 0.517 1.00 67.62 90 LEU A N 1
ATOM 745 C CA . LEU A 1 90 ? 18.957 -14.332 -0.340 1.00 67.62 90 LEU A CA 1
ATOM 746 C C . LEU A 1 90 ? 19.373 -15.800 -0.457 1.00 67.62 90 LEU A C 1
ATOM 748 O O . LEU A 1 90 ? 20.488 -16.124 -0.847 1.00 67.62 90 LEU A O 1
ATOM 752 N N . GLY A 1 91 ? 18.445 -16.712 -0.161 1.00 74.75 91 GLY A N 1
ATOM 753 C CA . GLY A 1 91 ? 18.662 -18.134 -0.428 1.00 74.75 91 GLY A CA 1
ATOM 754 C C . GLY A 1 91 ? 18.851 -18.407 -1.926 1.00 74.75 91 GLY A C 1
ATOM 755 O O . GLY A 1 91 ? 18.278 -17.709 -2.764 1.00 74.75 91 GLY A O 1
ATOM 756 N N . VAL A 1 92 ? 19.584 -19.474 -2.260 1.00 79.62 92 VAL A N 1
ATOM 757 C CA . VAL A 1 92 ? 19.963 -19.865 -3.638 1.00 79.62 92 VAL A CA 1
ATOM 758 C C . VAL A 1 92 ? 18.786 -19.839 -4.622 1.00 79.62 92 VAL A C 1
ATOM 760 O O . VAL A 1 92 ? 18.922 -19.361 -5.743 1.00 79.62 92 VAL A O 1
ATOM 763 N N . LYS A 1 93 ? 17.591 -20.265 -4.188 1.00 79.44 93 LYS A N 1
ATOM 764 C CA . LYS A 1 93 ? 16.369 -20.220 -5.013 1.00 79.44 93 LYS A CA 1
ATOM 765 C C . LYS A 1 93 ? 16.009 -18.804 -5.477 1.00 79.44 93 LYS A C 1
ATOM 767 O O . LYS A 1 93 ? 15.637 -18.618 -6.629 1.00 79.44 93 LYS A O 1
ATOM 772 N N . LYS A 1 94 ? 16.118 -17.803 -4.598 1.00 77.88 94 LYS A N 1
ATOM 773 C CA . LYS A 1 94 ? 15.804 -16.403 -4.927 1.00 77.88 94 LYS A CA 1
ATOM 774 C C . LYS A 1 94 ? 16.840 -15.805 -5.874 1.00 77.88 94 LYS A C 1
ATOM 776 O O . LYS A 1 94 ? 16.465 -15.074 -6.781 1.00 77.88 94 LYS A O 1
ATOM 781 N N . ILE A 1 95 ? 18.112 -16.159 -5.688 1.00 79.25 95 ILE A N 1
ATOM 782 C CA . ILE A 1 95 ? 19.196 -15.762 -6.594 1.00 79.25 95 ILE A CA 1
ATOM 783 C C . ILE A 1 95 ? 18.954 -16.353 -7.990 1.00 79.25 95 ILE A C 1
ATOM 785 O O . ILE A 1 95 ? 19.015 -15.624 -8.973 1.00 79.25 95 ILE A O 1
ATOM 789 N N . GLY A 1 96 ? 18.590 -17.638 -8.078 1.00 82.62 96 GLY A N 1
ATOM 790 C CA . GLY A 1 96 ? 18.254 -18.283 -9.351 1.00 82.62 96 GLY A CA 1
ATOM 791 C C . GLY A 1 96 ? 17.091 -17.604 -10.081 1.00 82.62 96 GLY A C 1
ATOM 792 O O . GLY A 1 96 ? 17.190 -17.345 -11.277 1.00 82.62 96 GLY A O 1
ATOM 793 N N . VAL A 1 97 ? 16.021 -17.240 -9.361 1.00 82.81 97 VAL A N 1
ATOM 794 C CA . VAL A 1 97 ? 14.892 -16.478 -9.932 1.00 82.81 97 VAL A CA 1
ATOM 795 C C . VAL A 1 97 ? 15.342 -15.107 -10.439 1.00 82.81 97 VAL A C 1
ATOM 797 O O . VAL A 1 97 ? 14.930 -14.699 -11.522 1.00 82.81 97 VAL A O 1
ATOM 800 N N . LEU A 1 98 ? 16.199 -14.405 -9.695 1.00 81.19 98 LEU A N 1
ATOM 801 C CA . LEU A 1 98 ? 16.716 -13.096 -10.096 1.00 81.19 98 LEU A CA 1
ATOM 802 C C . LEU A 1 98 ? 17.555 -13.199 -11.378 1.00 81.19 98 LEU A C 1
ATOM 804 O O . LEU A 1 98 ? 17.312 -12.446 -12.317 1.00 81.19 98 LEU A O 1
ATOM 808 N N . ILE A 1 99 ? 18.473 -14.168 -11.456 1.00 84.00 99 ILE A N 1
ATOM 809 C CA . ILE A 1 99 ? 19.294 -14.414 -12.653 1.00 84.00 99 ILE A CA 1
ATOM 810 C C . ILE A 1 99 ? 18.408 -14.748 -13.855 1.00 84.00 99 ILE A C 1
ATOM 812 O O . ILE A 1 99 ? 18.562 -14.143 -14.912 1.00 84.00 99 ILE A O 1
ATOM 816 N N . LEU A 1 100 ? 17.449 -15.663 -13.691 1.00 86.44 100 LEU A N 1
ATOM 817 C CA . LEU A 1 100 ? 16.527 -16.030 -14.766 1.00 86.44 100 LEU A CA 1
ATOM 818 C C . LEU A 1 100 ? 15.726 -14.818 -15.260 1.00 86.44 100 LEU A C 1
ATOM 820 O O . LEU A 1 100 ? 15.576 -14.623 -16.463 1.00 86.44 100 LEU A O 1
ATOM 824 N N . SER A 1 101 ? 15.255 -13.979 -14.338 1.00 83.19 101 SER A N 1
ATOM 825 C CA . SER A 1 101 ? 14.509 -12.765 -14.675 1.00 83.19 101 SER A CA 1
ATOM 826 C C . SER A 1 101 ? 15.367 -11.777 -15.470 1.00 83.19 101 SER A C 1
ATOM 828 O O . SER A 1 101 ? 14.901 -11.229 -16.464 1.00 83.19 101 SER A O 1
ATOM 830 N N . LEU A 1 102 ? 16.637 -11.594 -15.088 1.00 82.94 102 LEU A N 1
ATOM 831 C CA . LEU A 1 102 ? 17.582 -10.752 -15.827 1.00 82.94 102 LEU A CA 1
ATOM 832 C C . LEU A 1 102 ? 17.870 -11.290 -17.234 1.00 82.94 102 LEU A C 1
ATOM 834 O O . LEU A 1 102 ? 17.955 -10.499 -18.169 1.00 82.94 102 LEU A O 1
ATOM 838 N N . ILE A 1 103 ? 17.974 -12.613 -17.404 1.00 86.50 103 ILE A N 1
ATOM 839 C CA . ILE A 1 103 ? 18.160 -13.239 -18.724 1.00 86.50 103 ILE A CA 1
ATOM 840 C C . ILE A 1 103 ? 16.957 -12.950 -19.626 1.00 86.50 103 ILE A C 1
ATOM 842 O O . ILE A 1 103 ? 17.135 -12.499 -20.756 1.00 86.50 103 ILE A O 1
ATOM 846 N N . VAL A 1 104 ? 15.734 -13.156 -19.126 1.00 86.19 104 VAL A N 1
ATOM 847 C CA . VAL A 1 104 ? 14.500 -12.880 -19.884 1.00 86.19 104 VAL A CA 1
ATOM 848 C C . VAL A 1 104 ? 14.411 -11.402 -20.269 1.00 86.19 104 VAL A C 1
ATOM 850 O O . VAL A 1 104 ? 14.090 -11.071 -21.412 1.00 86.19 104 VAL A O 1
ATOM 853 N N . LEU A 1 105 ? 14.735 -10.509 -19.335 1.00 83.62 105 LEU A N 1
ATOM 854 C CA . LEU A 1 105 ? 14.749 -9.069 -19.570 1.00 83.62 105 LEU A CA 1
ATOM 855 C C . LEU A 1 105 ? 15.801 -8.665 -20.616 1.00 83.62 105 LEU A C 1
ATOM 857 O O . LEU A 1 105 ? 15.484 -7.924 -21.543 1.00 83.62 105 LEU A O 1
ATOM 861 N N . SER A 1 106 ? 17.022 -9.197 -20.524 1.00 83.31 106 SER A N 1
ATOM 862 C CA . SER A 1 106 ? 18.091 -8.951 -21.500 1.00 83.31 106 SER A CA 1
ATOM 863 C C . SER A 1 106 ? 17.714 -9.449 -22.898 1.00 83.31 106 SER A C 1
ATOM 865 O O . SER A 1 106 ? 17.877 -8.725 -23.878 1.00 83.31 106 SER A O 1
ATOM 867 N N . PHE A 1 107 ? 17.131 -10.644 -22.994 1.00 88.88 107 PHE A N 1
ATOM 868 C CA . PHE A 1 107 ? 16.657 -11.196 -24.261 1.00 88.88 107 PHE A CA 1
ATOM 869 C C . PHE A 1 107 ? 15.550 -10.336 -24.882 1.00 88.88 107 PHE A C 1
ATOM 871 O O . PHE A 1 107 ? 15.568 -10.068 -26.081 1.00 88.88 107 PHE A O 1
ATOM 878 N N . THR A 1 108 ? 14.627 -9.840 -24.053 1.00 87.44 108 THR A N 1
ATOM 879 C CA . THR A 1 108 ? 13.545 -8.952 -24.500 1.00 87.44 108 THR A CA 1
ATOM 880 C C . THR A 1 108 ? 14.098 -7.649 -25.070 1.00 87.44 108 THR A C 1
ATOM 882 O O . THR A 1 108 ? 13.675 -7.222 -26.142 1.00 87.44 108 THR A O 1
ATOM 885 N N . PHE A 1 109 ? 15.079 -7.052 -24.389 1.00 86.56 109 PHE A N 1
ATOM 886 C CA . PHE A 1 109 ? 15.744 -5.837 -24.852 1.00 86.56 109 PHE A CA 1
ATOM 887 C C . PHE A 1 109 ? 16.426 -6.037 -26.212 1.00 86.56 109 PHE A C 1
ATOM 889 O O . PHE A 1 109 ? 16.253 -5.215 -27.106 1.00 86.56 109 PHE A O 1
ATOM 896 N N . HIS A 1 110 ? 17.157 -7.141 -26.394 1.00 86.06 110 HIS A N 1
ATOM 897 C CA . HIS A 1 110 ? 17.890 -7.393 -27.637 1.00 86.06 110 HIS A CA 1
ATOM 898 C C . HIS A 1 110 ? 17.003 -7.779 -28.825 1.00 86.06 110 HIS A C 1
ATOM 900 O O . HIS A 1 110 ? 17.333 -7.415 -29.949 1.00 86.06 110 HIS A O 1
ATOM 906 N N . LEU A 1 111 ? 15.907 -8.513 -28.606 1.00 90.44 111 LEU A N 1
ATOM 907 C CA . LEU A 1 111 ? 15.043 -8.961 -29.703 1.00 90.44 111 LEU A CA 1
ATOM 908 C C . LEU A 1 111 ? 13.952 -7.966 -30.085 1.00 90.44 111 LEU A C 1
ATOM 910 O O . LEU A 1 111 ? 13.631 -7.841 -31.263 1.00 90.44 111 LEU A O 1
ATOM 914 N N . PHE A 1 112 ? 13.350 -7.309 -29.096 1.00 90.81 112 PHE A N 1
ATOM 915 C CA . PHE A 1 112 ? 12.163 -6.483 -29.305 1.00 90.81 112 PHE A CA 1
ATOM 916 C C . PHE A 1 112 ? 12.445 -4.992 -29.103 1.00 90.81 112 PHE A C 1
ATOM 918 O O . PHE A 1 112 ? 11.662 -4.163 -29.553 1.00 90.81 112 PHE A O 1
ATOM 925 N N . GLY A 1 113 ? 13.571 -4.633 -28.482 1.00 87.56 113 GLY A N 1
ATOM 926 C CA . GLY A 1 113 ? 13.975 -3.247 -28.265 1.00 87.56 113 GLY A CA 1
ATOM 927 C C . GLY A 1 113 ? 13.560 -2.666 -26.902 1.00 87.56 113 GLY A C 1
ATOM 928 O O . GLY A 1 113 ? 12.951 -3.347 -26.066 1.00 87.56 113 GLY A O 1
ATOM 929 N N . PRO A 1 114 ? 13.910 -1.389 -26.650 1.00 84.19 114 PRO A N 1
ATOM 930 C CA . PRO A 1 114 ? 13.765 -0.733 -25.347 1.00 84.19 114 PRO A CA 1
ATOM 931 C C . PRO A 1 114 ? 12.307 -0.548 -24.899 1.00 84.19 114 PRO A C 1
ATOM 933 O O . PRO A 1 114 ? 12.011 -0.707 -23.713 1.00 84.19 114 PRO A O 1
ATOM 936 N N . ASP A 1 115 ? 11.388 -0.276 -25.827 1.00 84.38 115 ASP A N 1
ATOM 937 C CA . ASP A 1 115 ? 9.974 -0.043 -25.507 1.00 84.38 115 ASP A CA 1
ATOM 938 C C . ASP A 1 115 ? 9.303 -1.304 -24.956 1.00 84.38 115 ASP A C 1
ATOM 940 O O . ASP A 1 115 ? 8.592 -1.264 -23.949 1.00 84.38 115 ASP A O 1
ATOM 944 N N . TYR A 1 116 ? 9.583 -2.454 -25.576 1.00 87.50 116 TYR A N 1
ATOM 945 C CA . TYR A 1 116 ? 9.063 -3.748 -25.138 1.00 87.50 116 TYR A CA 1
ATOM 946 C C . TYR A 1 116 ? 9.688 -4.195 -23.820 1.00 87.50 116 TYR A C 1
ATOM 948 O O . TYR A 1 116 ? 8.989 -4.750 -22.973 1.00 87.50 116 TYR A O 1
ATOM 956 N N . PHE A 1 117 ? 10.977 -3.914 -23.607 1.00 86.94 117 PHE A N 1
ATOM 957 C CA . PHE A 1 117 ? 11.622 -4.119 -22.310 1.00 86.94 117 PHE A CA 1
ATOM 958 C C . PHE A 1 117 ? 10.911 -3.327 -21.205 1.00 86.94 117 PHE A C 1
ATOM 960 O O . PHE A 1 117 ? 10.557 -3.888 -20.166 1.00 86.94 117 PH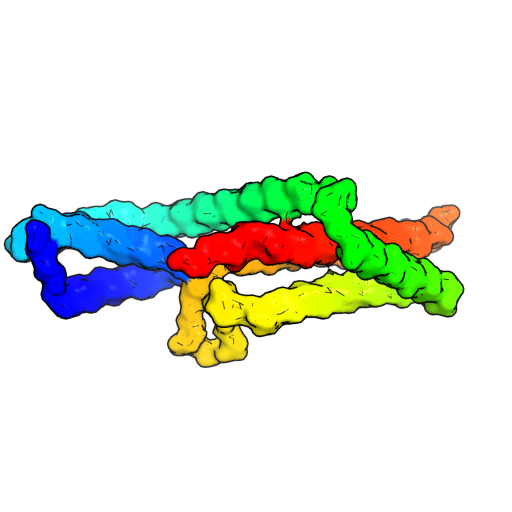E A O 1
ATOM 967 N N . TYR A 1 118 ? 10.651 -2.039 -21.439 1.00 85.12 118 TYR A N 1
ATOM 968 C CA . TYR A 1 118 ? 9.957 -1.183 -20.482 1.00 85.12 118 TYR A CA 1
ATOM 969 C C . TYR A 1 118 ? 8.511 -1.647 -20.242 1.00 85.12 118 TYR A C 1
ATOM 971 O O . TYR A 1 118 ? 8.078 -1.754 -19.092 1.00 85.12 118 TYR A O 1
ATOM 979 N N . ALA A 1 119 ? 7.782 -2.003 -21.303 1.00 87.06 119 ALA A N 1
ATOM 980 C CA . ALA A 1 119 ? 6.429 -2.544 -21.205 1.00 87.06 119 ALA A CA 1
ATOM 981 C C . ALA A 1 119 ? 6.386 -3.862 -20.413 1.00 87.06 119 ALA A C 1
ATOM 983 O O . ALA A 1 119 ? 5.506 -4.047 -19.571 1.00 87.06 119 ALA A O 1
ATOM 984 N N . LEU A 1 120 ? 7.358 -4.756 -20.619 1.00 87.00 120 LEU A N 1
ATOM 985 C CA . LEU A 1 120 ? 7.479 -5.996 -19.856 1.00 87.00 120 LEU A CA 1
ATOM 986 C C . LEU A 1 120 ? 7.794 -5.716 -18.380 1.00 87.00 120 LEU A C 1
ATOM 988 O O . LEU A 1 120 ? 7.190 -6.335 -17.502 1.00 87.00 120 LEU A O 1
ATOM 992 N N . ALA A 1 121 ? 8.679 -4.757 -18.089 1.00 86.12 121 ALA A N 1
ATOM 993 C CA . ALA A 1 121 ? 8.970 -4.333 -16.721 1.00 86.12 121 ALA A CA 1
ATOM 994 C C . ALA A 1 121 ? 7.708 -3.793 -16.022 1.00 86.12 121 ALA A C 1
ATOM 996 O O . ALA A 1 121 ? 7.383 -4.234 -14.917 1.00 86.12 121 ALA A O 1
ATOM 997 N N . LEU A 1 122 ? 6.936 -2.926 -16.686 1.00 87.00 122 LEU A N 1
ATOM 998 C CA . LEU A 1 122 ? 5.643 -2.440 -16.190 1.00 87.00 122 LEU A CA 1
ATOM 999 C C . LEU A 1 122 ? 4.638 -3.577 -15.965 1.00 87.00 122 LEU A C 1
ATOM 1001 O O . LEU A 1 122 ? 4.000 -3.638 -14.912 1.00 87.00 122 LEU A O 1
ATOM 1005 N N . GLY A 1 123 ? 4.510 -4.488 -16.931 1.00 87.81 123 GLY A N 1
ATOM 1006 C CA . GLY A 1 123 ? 3.626 -5.647 -16.836 1.00 87.81 123 GLY A CA 1
ATOM 1007 C C . GLY A 1 123 ? 3.994 -6.550 -15.660 1.00 87.81 123 GLY A C 1
ATOM 1008 O O . GLY A 1 123 ? 3.116 -6.988 -14.917 1.00 87.81 123 GLY A O 1
ATOM 1009 N N . SER A 1 124 ? 5.291 -6.766 -15.432 1.00 84.88 124 SER A N 1
ATOM 1010 C CA . SER A 1 124 ? 5.800 -7.548 -14.302 1.00 84.88 124 SER A CA 1
ATOM 1011 C C . SER A 1 124 ? 5.484 -6.893 -12.953 1.00 84.88 124 SER A C 1
ATOM 1013 O O . SER A 1 124 ? 5.038 -7.576 -12.030 1.00 84.88 124 SER A O 1
ATOM 1015 N N . PHE A 1 125 ? 5.619 -5.567 -12.860 1.00 85.50 125 PHE A N 1
ATOM 1016 C CA . PHE A 1 125 ? 5.262 -4.797 -11.673 1.00 85.50 125 PHE A CA 1
ATOM 1017 C C . PHE A 1 125 ? 3.766 -4.899 -11.375 1.00 85.50 125 PHE A C 1
ATOM 1019 O O . PHE A 1 125 ? 3.376 -5.321 -10.284 1.00 85.50 125 PHE A O 1
ATOM 1026 N N . GLY A 1 126 ? 2.922 -4.584 -12.363 1.00 85.69 126 GLY A N 1
ATOM 1027 C CA . GLY A 1 126 ? 1.467 -4.665 -12.230 1.00 85.69 126 GLY A CA 1
ATOM 1028 C C . GLY A 1 126 ? 0.997 -6.079 -11.888 1.00 85.69 126 GLY A C 1
ATOM 1029 O O . GLY A 1 126 ? 0.184 -6.257 -10.981 1.00 85.69 126 GLY A O 1
ATOM 1030 N N . GLY A 1 127 ? 1.570 -7.090 -12.545 1.00 87.38 127 GLY A N 1
ATOM 1031 C CA . GLY A 1 127 ? 1.295 -8.499 -12.285 1.00 87.38 127 GLY A CA 1
ATOM 1032 C C . GLY A 1 127 ? 1.665 -8.918 -10.864 1.00 87.38 127 GLY A C 1
ATOM 1033 O O . GLY A 1 127 ? 0.854 -9.539 -10.183 1.00 87.38 127 GLY A O 1
ATOM 1034 N N . ILE A 1 128 ? 2.846 -8.542 -10.367 1.00 83.69 128 ILE A N 1
ATOM 1035 C CA . ILE A 1 128 ? 3.277 -8.889 -9.006 1.00 83.69 128 ILE A CA 1
ATOM 1036 C C . ILE A 1 128 ? 2.393 -8.212 -7.958 1.00 83.69 128 ILE A C 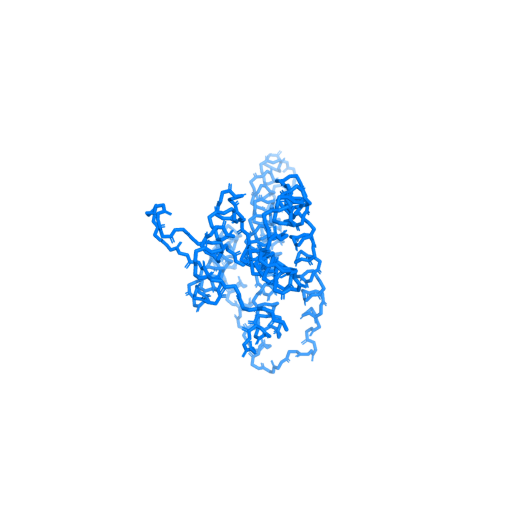1
ATOM 1038 O O . ILE A 1 128 ? 1.913 -8.899 -7.054 1.00 83.69 128 ILE A O 1
ATOM 1042 N N . ILE A 1 129 ? 2.099 -6.914 -8.100 1.00 82.50 129 ILE A N 1
ATOM 1043 C CA . ILE A 1 129 ? 1.158 -6.210 -7.214 1.00 82.50 129 ILE A CA 1
ATOM 1044 C C . ILE A 1 129 ? -0.217 -6.883 -7.243 1.00 82.50 129 ILE A C 1
ATOM 1046 O O . ILE A 1 129 ? -0.791 -7.158 -6.189 1.00 82.50 129 ILE A O 1
ATOM 1050 N N . PHE A 1 130 ? -0.728 -7.217 -8.428 1.00 84.94 130 PHE A N 1
ATOM 1051 C CA . PHE A 1 130 ? -2.002 -7.914 -8.566 1.00 84.94 130 PHE A CA 1
ATOM 1052 C C . PHE A 1 130 ? -1.997 -9.271 -7.851 1.00 84.94 130 PHE A C 1
ATOM 1054 O O . PHE A 1 130 ? -2.894 -9.539 -7.053 1.00 84.94 130 PHE A O 1
ATOM 1061 N N . LEU A 1 131 ? -0.974 -10.104 -8.067 1.00 84.62 131 LEU A N 1
ATOM 1062 C CA . LEU A 1 131 ? -0.850 -11.414 -7.419 1.00 84.62 131 LEU A CA 1
ATOM 1063 C C . LEU A 1 131 ? -0.767 -11.277 -5.895 1.00 84.62 131 LEU A C 1
ATOM 1065 O O . LEU A 1 131 ? -1.435 -12.019 -5.174 1.00 84.62 131 LEU A O 1
ATOM 1069 N N . ILE A 1 132 ? -0.005 -10.302 -5.394 1.00 78.62 132 ILE A N 1
ATOM 1070 C CA . ILE A 1 132 ? 0.075 -9.979 -3.966 1.00 78.62 132 ILE A CA 1
ATOM 1071 C C . ILE A 1 132 ? -1.317 -9.683 -3.408 1.00 78.62 132 ILE A C 1
ATOM 1073 O O . ILE A 1 132 ? -1.715 -10.296 -2.413 1.00 78.62 132 ILE A O 1
ATOM 1077 N N . LEU A 1 133 ? -2.050 -8.759 -4.034 1.00 80.00 133 LEU A N 1
ATOM 1078 C CA . LEU A 1 133 ? -3.372 -8.336 -3.574 1.00 80.00 133 LEU A CA 1
ATOM 1079 C C . LEU A 1 133 ? -4.386 -9.479 -3.676 1.00 80.00 133 LEU A C 1
ATOM 1081 O O . LEU A 1 133 ? -5.207 -9.652 -2.777 1.00 80.00 133 LEU A O 1
ATOM 1085 N N . PHE A 1 134 ? -4.302 -10.292 -4.729 1.00 83.12 134 PHE A N 1
ATOM 1086 C CA . PHE A 1 134 ? -5.190 -11.423 -4.964 1.00 83.12 134 PHE A CA 1
ATOM 1087 C C . PHE A 1 134 ? -4.990 -12.537 -3.929 1.00 83.12 134 PHE A C 1
ATOM 1089 O O . PHE A 1 134 ? -5.949 -12.940 -3.262 1.00 83.12 134 PHE A O 1
ATOM 1096 N N . PHE A 1 135 ? -3.751 -13.001 -3.734 1.00 81.88 135 PHE A N 1
ATOM 1097 C CA . PHE A 1 135 ? -3.447 -14.099 -2.811 1.00 81.88 135 PHE A CA 1
ATOM 1098 C C . PHE A 1 135 ? -3.523 -13.688 -1.337 1.00 81.88 135 PHE A C 1
ATOM 1100 O O . PHE A 1 135 ? -3.873 -14.513 -0.494 1.00 81.88 135 PHE A O 1
ATOM 1107 N N . ASN A 1 136 ? -3.272 -12.417 -1.008 1.00 76.50 136 ASN A N 1
ATOM 1108 C CA . ASN A 1 136 ? -3.354 -11.918 0.367 1.00 76.50 136 ASN A CA 1
ATOM 1109 C C . ASN A 1 136 ? -4.669 -11.196 0.681 1.00 76.50 136 ASN A C 1
ATOM 1111 O O . ASN A 1 136 ? -4.804 -10.652 1.775 1.00 76.50 136 ASN A O 1
ATOM 1115 N N . ARG A 1 137 ? -5.668 -11.218 -0.217 1.00 77.12 137 ARG A N 1
ATOM 1116 C CA . ARG A 1 137 ? -6.902 -10.420 -0.078 1.00 77.12 137 ARG A CA 1
ATOM 1117 C C . ARG A 1 137 ? -7.569 -10.548 1.293 1.00 77.12 137 ARG A C 1
ATOM 1119 O O . ARG A 1 137 ? -7.976 -9.549 1.874 1.00 77.12 137 ARG A O 1
ATOM 1126 N N . LYS A 1 138 ? -7.645 -11.778 1.823 1.00 77.69 138 LYS A N 1
ATOM 1127 C CA . LYS A 1 138 ? -8.277 -12.073 3.118 1.00 77.69 138 LYS A CA 1
ATOM 1128 C C . LYS A 1 138 ? -7.467 -11.473 4.267 1.00 77.69 138 LYS A C 1
ATOM 1130 O O . LYS A 1 138 ? -8.034 -10.844 5.147 1.00 77.69 138 LYS A O 1
ATOM 1135 N N . ASN A 1 139 ? -6.142 -11.608 4.211 1.00 73.62 139 ASN A N 1
ATOM 1136 C CA . ASN A 1 139 ? -5.236 -11.096 5.238 1.00 73.62 139 ASN A CA 1
ATOM 1137 C C . ASN A 1 139 ? -5.172 -9.565 5.248 1.00 73.62 139 ASN A C 1
ATOM 1139 O O . ASN A 1 139 ? -4.927 -8.987 6.301 1.00 73.62 139 ASN A O 1
ATOM 1143 N N . LEU A 1 140 ? -5.387 -8.923 4.095 1.00 70.38 140 LEU A N 1
ATOM 1144 C CA . LEU A 1 140 ? -5.373 -7.466 3.916 1.00 70.38 140 LEU A CA 1
ATOM 1145 C C . LEU A 1 140 ? -6.756 -6.814 4.092 1.00 70.38 140 LEU A C 1
ATOM 1147 O O . LEU A 1 140 ? -6.876 -5.600 3.944 1.00 70.38 140 LEU A O 1
ATOM 1151 N N . ASN A 1 141 ? -7.787 -7.612 4.395 1.00 72.19 141 ASN A N 1
ATOM 1152 C CA . ASN A 1 141 ? -9.190 -7.194 4.475 1.00 72.19 141 ASN A CA 1
ATOM 1153 C C . ASN A 1 141 ? -9.684 -6.462 3.208 1.00 72.19 141 ASN A C 1
ATOM 1155 O O . ASN A 1 141 ? -10.461 -5.512 3.273 1.00 72.19 141 ASN A O 1
ATOM 1159 N N . LEU A 1 142 ? -9.209 -6.893 2.033 1.00 74.06 142 LEU A N 1
ATOM 1160 C CA . LEU A 1 142 ? -9.595 -6.313 0.749 1.00 74.06 142 LEU A CA 1
ATOM 1161 C C . LEU A 1 142 ? -10.890 -6.949 0.239 1.00 74.06 142 LEU A C 1
ATOM 1163 O O . LEU A 1 142 ? -11.032 -8.173 0.180 1.00 74.06 142 LEU A O 1
ATOM 1167 N N . THR A 1 143 ? -11.811 -6.095 -0.191 1.00 72.81 143 THR A N 1
ATOM 1168 C CA . THR A 1 143 ? -13.084 -6.463 -0.810 1.00 72.81 143 THR A CA 1
ATOM 1169 C C . THR A 1 143 ? -13.099 -5.980 -2.258 1.00 72.81 143 THR A C 1
ATOM 1171 O O . THR A 1 143 ? -12.783 -4.828 -2.539 1.00 72.81 143 THR A O 1
ATOM 1174 N N . TRP A 1 144 ? -13.448 -6.883 -3.175 1.00 74.06 144 TRP A N 1
ATOM 1175 C CA . TRP A 1 144 ? -13.666 -6.579 -4.598 1.00 74.06 144 TRP A CA 1
ATOM 1176 C C . TRP A 1 144 ? -15.123 -6.204 -4.886 1.00 74.06 144 TRP A C 1
ATOM 1178 O O . TRP A 1 144 ? -15.506 -5.992 -6.032 1.00 74.06 144 TRP A O 1
ATOM 1188 N N . SER A 1 145 ? -15.957 -6.173 -3.847 1.00 75.19 145 SER A N 1
ATOM 1189 C CA . SER A 1 145 ? -17.348 -5.783 -3.982 1.00 75.19 145 SER A CA 1
ATOM 1190 C C . SER A 1 145 ? -17.447 -4.274 -4.157 1.00 75.19 145 SER A C 1
ATOM 1192 O O . SER A 1 145 ? -16.914 -3.520 -3.348 1.00 75.19 145 SER A O 1
ATOM 1194 N N . ILE A 1 146 ? -18.194 -3.865 -5.179 1.00 69.88 146 ILE A N 1
ATOM 1195 C CA . ILE A 1 146 ? -18.600 -2.473 -5.415 1.00 69.88 146 ILE A CA 1
ATOM 1196 C C . ILE A 1 146 ? -19.758 -2.089 -4.474 1.00 69.88 146 ILE A C 1
ATOM 1198 O O . ILE A 1 146 ? -20.011 -0.912 -4.247 1.00 69.88 146 ILE A O 1
ATOM 1202 N N . ALA A 1 147 ? -20.459 -3.079 -3.898 1.00 74.44 147 ALA A N 1
ATOM 1203 C CA . ALA A 1 147 ? -21.548 -2.828 -2.958 1.00 74.44 147 ALA A CA 1
ATOM 1204 C C . ALA A 1 147 ? -21.026 -2.110 -1.694 1.00 74.44 147 ALA A C 1
ATOM 1206 O O . ALA A 1 147 ? -20.172 -2.693 -1.009 1.00 74.44 147 ALA A O 1
ATOM 1207 N N . PRO A 1 148 ? -21.564 -0.920 -1.350 1.00 65.00 148 PRO A N 1
ATOM 1208 C CA . PRO A 1 148 ? -21.086 -0.108 -0.232 1.00 65.00 148 PRO A CA 1
ATOM 1209 C C . PRO A 1 148 ? -21.104 -0.846 1.105 1.00 65.00 148 PRO A C 1
ATOM 1211 O O . PRO A 1 148 ? -20.174 -0.762 1.898 1.00 65.00 148 PRO A O 1
ATOM 1214 N N . GLU A 1 149 ? -22.134 -1.663 1.297 1.00 67.31 149 GLU A N 1
ATOM 1215 C CA . GLU A 1 149 ? -22.409 -2.446 2.506 1.00 67.31 149 GLU A CA 1
ATOM 1216 C C . GLU A 1 149 ? -21.360 -3.533 2.781 1.00 67.31 149 GLU A C 1
ATOM 1218 O O . GLU A 1 149 ? -21.277 -4.093 3.870 1.00 67.31 149 GLU A O 1
ATOM 1223 N N . LYS A 1 150 ? -20.544 -3.859 1.774 1.00 66.00 150 LYS A N 1
ATOM 1224 C CA . LYS A 1 150 ? -19.462 -4.841 1.874 1.00 66.00 150 LYS A CA 1
ATOM 1225 C C . LYS A 1 150 ? -18.092 -4.176 1.995 1.00 66.00 150 LYS A C 1
ATOM 1227 O O . LYS A 1 150 ? -17.094 -4.904 2.023 1.00 66.00 150 LYS A O 1
ATOM 1232 N N . HIS A 1 151 ? -18.015 -2.841 2.043 1.00 63.53 151 HIS A N 1
ATOM 1233 C CA . HIS A 1 151 ? -16.774 -2.138 2.348 1.00 63.53 151 HIS A CA 1
ATOM 1234 C C . HIS A 1 151 ? -16.403 -2.345 3.810 1.00 63.53 151 HIS A C 1
ATOM 1236 O O . HIS A 1 151 ? -17.216 -2.199 4.713 1.00 63.53 151 HIS A O 1
ATOM 1242 N N . ARG A 1 152 ? -15.151 -2.743 4.023 1.00 67.56 152 ARG A N 1
ATOM 1243 C CA . ARG A 1 152 ? -14.581 -2.968 5.347 1.00 67.56 152 ARG A CA 1
ATOM 1244 C C . ARG A 1 152 ? -13.380 -2.048 5.526 1.00 67.56 152 ARG A C 1
ATOM 1246 O O . ARG A 1 152 ? -12.708 -1.763 4.525 1.00 67.56 152 ARG A O 1
ATOM 1253 N N . PRO A 1 153 ? -13.089 -1.614 6.762 1.00 66.06 153 PRO A N 1
ATOM 1254 C CA . PRO A 1 153 ? -11.880 -0.859 7.047 1.00 66.06 153 PRO A CA 1
ATOM 1255 C C . PRO A 1 153 ? -10.657 -1.674 6.611 1.00 66.06 153 PRO A C 1
ATOM 1257 O O . PRO A 1 153 ? -10.555 -2.884 6.853 1.00 66.06 153 PRO A O 1
ATOM 1260 N N . LYS A 1 154 ? -9.760 -1.023 5.873 1.00 78.62 154 LYS A N 1
ATOM 1261 C CA . LYS A 1 154 ? -8.603 -1.676 5.251 1.00 78.62 154 LYS A CA 1
ATOM 1262 C C . LYS A 1 154 ? -7.480 -1.766 6.272 1.00 78.62 154 LYS A C 1
ATOM 1264 O O . LYS A 1 154 ? -7.374 -0.912 7.144 1.00 78.62 154 LYS A O 1
ATOM 1269 N N . LYS A 1 155 ? -6.581 -2.739 6.129 1.00 80.12 155 LYS A N 1
ATOM 1270 C CA . LYS A 1 155 ? -5.340 -2.704 6.912 1.00 80.12 155 LYS A CA 1
ATOM 1271 C C . LYS A 1 155 ? -4.468 -1.531 6.478 1.00 80.12 155 LYS A C 1
ATOM 1273 O O . LYS A 1 155 ? -4.274 -1.310 5.272 1.00 80.12 155 LYS A O 1
ATOM 1278 N N . VAL A 1 156 ? -3.898 -0.813 7.440 1.00 82.12 156 VAL A N 1
ATOM 1279 C CA . VAL A 1 156 ? -3.054 0.360 7.159 1.00 82.12 156 VAL A CA 1
ATOM 1280 C C . VAL A 1 156 ? -1.842 -0.002 6.298 1.00 82.12 156 VAL A C 1
ATOM 1282 O O . VAL A 1 156 ? -1.511 0.712 5.352 1.00 82.12 156 VAL A O 1
ATOM 1285 N N . LEU A 1 157 ? -1.242 -1.171 6.542 1.00 77.44 157 LEU A N 1
ATOM 1286 C CA . LEU A 1 157 ? -0.073 -1.654 5.808 1.00 77.44 157 LEU A CA 1
ATOM 1287 C C . LEU A 1 157 ? -0.383 -1.905 4.323 1.00 77.44 157 LEU A C 1
ATOM 1289 O O . LEU A 1 157 ? 0.423 -1.575 3.455 1.00 77.44 157 LEU A O 1
ATOM 1293 N N . ALA A 1 158 ? -1.570 -2.445 4.020 1.00 77.62 158 ALA A N 1
ATOM 1294 C CA . ALA A 1 158 ? -2.021 -2.660 2.644 1.00 77.62 158 ALA A CA 1
ATOM 1295 C C . ALA A 1 158 ? -2.171 -1.324 1.906 1.00 77.62 158 ALA A C 1
ATOM 1297 O O . ALA A 1 158 ? -1.737 -1.176 0.765 1.00 77.62 158 ALA A O 1
ATOM 1298 N N . THR A 1 159 ? -2.751 -0.339 2.591 1.00 82.69 159 THR A N 1
ATOM 1299 C CA . THR A 1 159 ? -2.953 1.009 2.056 1.00 82.69 159 THR A CA 1
ATOM 1300 C C . THR A 1 159 ? -1.619 1.714 1.826 1.00 82.69 159 THR A C 1
ATOM 1302 O O . THR A 1 159 ? -1.406 2.276 0.756 1.00 82.69 159 THR A O 1
ATOM 1305 N N . ALA A 1 160 ? -0.688 1.635 2.779 1.00 84.06 160 ALA A N 1
ATOM 1306 C CA . ALA A 1 160 ? 0.655 2.189 2.638 1.00 84.06 160 ALA A CA 1
ATOM 1307 C C . ALA A 1 160 ? 1.399 1.574 1.442 1.00 84.06 160 ALA A C 1
ATOM 1309 O O . ALA A 1 160 ? 1.927 2.304 0.605 1.00 84.06 160 ALA A O 1
ATOM 1310 N N . LEU A 1 161 ? 1.372 0.245 1.308 1.00 82.81 161 LEU A N 1
ATOM 1311 C CA . LEU A 1 161 ? 2.006 -0.468 0.201 1.00 82.81 161 LEU A CA 1
ATOM 1312 C C . LEU A 1 161 ? 1.440 -0.047 -1.163 1.00 82.81 161 LEU A C 1
ATOM 1314 O O . LEU A 1 161 ? 2.212 0.243 -2.079 1.00 82.81 161 LEU A O 1
ATOM 1318 N N . ILE A 1 162 ? 0.110 -0.004 -1.305 1.00 83.88 162 ILE A N 1
ATOM 1319 C CA . ILE A 1 162 ? -0.546 0.417 -2.552 1.00 83.88 162 ILE A CA 1
ATOM 1320 C C . ILE A 1 162 ? -0.174 1.865 -2.873 1.00 83.88 162 ILE A C 1
ATOM 1322 O O . ILE A 1 162 ? 0.226 2.148 -3.997 1.00 83.88 162 ILE A O 1
ATOM 1326 N N . SER A 1 163 ? -0.238 2.767 -1.892 1.00 86.56 163 SER A N 1
ATOM 1327 C CA . SER A 1 163 ? 0.082 4.184 -2.089 1.00 86.56 163 SER A CA 1
ATOM 1328 C C . SER A 1 163 ? 1.526 4.403 -2.545 1.00 86.56 163 SER A C 1
ATOM 1330 O O . SER A 1 163 ? 1.752 5.154 -3.491 1.00 86.56 163 SER A O 1
ATOM 1332 N N . ILE A 1 164 ? 2.501 3.718 -1.935 1.00 85.56 164 ILE A N 1
ATOM 1333 C CA . ILE A 1 164 ? 3.908 3.785 -2.365 1.00 85.56 164 ILE A CA 1
ATOM 1334 C C . ILE A 1 164 ? 4.048 3.228 -3.788 1.00 85.56 164 ILE A C 1
ATOM 1336 O O . ILE A 1 164 ? 4.708 3.838 -4.627 1.00 85.56 164 ILE A O 1
ATOM 1340 N N . SER A 1 165 ? 3.396 2.099 -4.078 1.00 85.25 165 SER A N 1
ATOM 1341 C CA . SER A 1 165 ? 3.442 1.455 -5.396 1.00 85.25 165 SER A CA 1
ATOM 1342 C C . SER A 1 165 ? 2.894 2.366 -6.496 1.00 85.25 165 SER A C 1
ATOM 1344 O O . SER A 1 165 ? 3.532 2.534 -7.531 1.00 85.25 165 SER A O 1
ATOM 1346 N N . VAL A 1 166 ? 1.744 2.999 -6.252 1.00 87.62 166 VAL A N 1
ATOM 1347 C CA . VAL A 1 166 ? 1.105 3.947 -7.174 1.00 87.62 166 VAL A CA 1
ATOM 1348 C C . VAL A 1 166 ? 1.972 5.190 -7.372 1.00 87.62 166 VAL A C 1
ATOM 1350 O O . VAL A 1 166 ? 2.130 5.644 -8.502 1.00 87.62 166 VAL A O 1
ATOM 1353 N N . LEU A 1 167 ? 2.568 5.727 -6.302 1.00 88.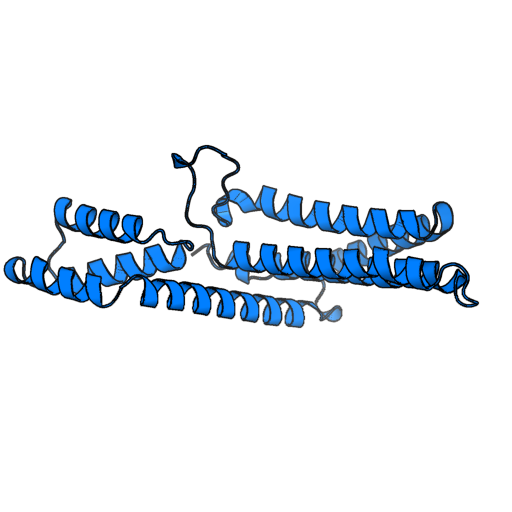62 167 LEU A N 1
ATOM 1354 C CA . LEU A 1 167 ? 3.446 6.895 -6.387 1.00 88.62 167 LEU A CA 1
ATOM 1355 C C . LEU A 1 167 ? 4.681 6.612 -7.248 1.00 88.62 167 LEU A C 1
ATOM 1357 O O . LEU A 1 167 ? 4.977 7.383 -8.158 1.00 88.62 167 LEU A O 1
ATOM 1361 N N . VAL A 1 168 ? 5.377 5.501 -6.991 1.00 86.81 168 VAL A N 1
ATOM 1362 C CA . VAL A 1 168 ? 6.582 5.122 -7.744 1.00 86.81 168 VAL A CA 1
ATOM 1363 C C . VAL A 1 168 ? 6.241 4.823 -9.201 1.00 86.81 168 VAL A C 1
ATOM 1365 O O . VAL A 1 168 ? 6.927 5.311 -10.097 1.00 86.81 168 VAL A O 1
ATOM 1368 N N . PHE A 1 169 ? 5.153 4.092 -9.449 1.00 87.88 169 PHE A N 1
ATOM 1369 C CA . PHE A 1 169 ? 4.674 3.813 -10.799 1.00 87.88 169 PHE A CA 1
ATOM 1370 C C . PHE A 1 169 ? 4.395 5.096 -11.583 1.00 87.88 169 PHE A C 1
ATOM 1372 O O . PHE A 1 169 ? 4.932 5.274 -12.673 1.00 87.88 169 PHE A O 1
ATOM 1379 N N . ASN A 1 170 ? 3.602 6.010 -11.017 1.00 88.44 170 ASN A N 1
ATOM 1380 C CA . ASN A 1 170 ? 3.234 7.253 -11.689 1.00 88.44 170 ASN A CA 1
ATOM 1381 C C . ASN A 1 170 ? 4.450 8.141 -11.949 1.00 88.44 170 ASN A C 1
ATOM 1383 O O . ASN A 1 170 ? 4.554 8.719 -13.027 1.00 88.44 170 ASN A O 1
ATOM 1387 N N . LEU A 1 171 ? 5.387 8.222 -10.999 1.00 91.06 171 LEU A N 1
ATOM 1388 C CA . LEU A 1 171 ? 6.613 8.995 -11.176 1.00 91.06 171 LEU A CA 1
ATOM 1389 C C . LEU A 1 171 ? 7.477 8.426 -12.308 1.00 91.06 171 LEU A C 1
ATOM 1391 O O . LEU A 1 171 ? 7.904 9.169 -13.189 1.00 91.06 171 LEU A O 1
ATOM 1395 N N . ILE A 1 172 ? 7.709 7.111 -12.318 1.00 89.81 172 ILE A N 1
ATOM 1396 C CA . ILE A 1 172 ? 8.513 6.468 -13.363 1.00 89.81 172 ILE A CA 1
ATOM 1397 C C . ILE A 1 172 ? 7.823 6.579 -14.723 1.00 89.81 172 ILE A C 1
ATOM 1399 O O . ILE A 1 172 ? 8.479 6.860 -15.722 1.00 89.81 172 ILE A O 1
ATOM 1403 N N . HIS A 1 173 ? 6.508 6.380 -14.773 1.00 88.62 173 HIS A N 1
ATOM 1404 C CA . HIS A 1 173 ? 5.746 6.486 -16.010 1.00 88.62 173 HIS A CA 1
ATOM 1405 C C . HIS A 1 173 ? 5.744 7.912 -16.566 1.00 88.62 173 HIS A C 1
ATOM 1407 O O . HIS A 1 173 ? 5.955 8.111 -17.760 1.00 88.62 173 HIS A O 1
ATOM 1413 N N . PHE A 1 174 ? 5.603 8.911 -15.694 1.00 92.12 174 PHE A N 1
ATOM 1414 C CA . PHE A 1 174 ? 5.746 10.312 -16.069 1.00 92.12 174 PHE A CA 1
ATOM 1415 C C . PHE A 1 174 ? 7.122 10.592 -16.688 1.00 92.12 174 PHE A C 1
ATOM 1417 O O . PHE A 1 174 ? 7.193 11.185 -17.763 1.00 92.12 174 PHE A O 1
ATOM 1424 N N . LEU A 1 175 ? 8.206 10.107 -16.072 1.00 91.69 175 LEU A N 1
ATOM 1425 C CA . LEU A 1 175 ? 9.561 10.253 -16.614 1.00 91.69 175 LEU A CA 1
ATOM 1426 C C . LEU A 1 175 ? 9.741 9.523 -17.952 1.00 91.69 175 LEU A C 1
ATOM 1428 O O . LEU A 1 175 ? 10.360 10.073 -18.860 1.00 91.69 175 LEU A O 1
ATOM 1432 N N . ALA A 1 176 ? 9.165 8.328 -18.100 1.00 88.56 176 ALA A N 1
ATOM 1433 C CA . ALA A 1 176 ? 9.222 7.545 -19.334 1.00 88.56 176 ALA A CA 1
ATOM 1434 C C . ALA A 1 176 ? 8.475 8.206 -20.502 1.00 88.56 176 ALA A C 1
ATOM 1436 O O . ALA A 1 176 ? 8.813 7.969 -21.655 1.00 88.56 176 ALA A O 1
ATOM 1437 N N . ILE A 1 177 ? 7.466 9.036 -20.223 1.00 89.25 177 ILE A N 1
ATOM 1438 C CA . ILE A 1 177 ? 6.763 9.821 -21.247 1.00 89.25 177 ILE A CA 1
ATOM 1439 C C . ILE A 1 177 ? 7.493 11.137 -21.523 1.00 89.25 177 ILE A C 1
ATOM 1441 O O . ILE A 1 177 ? 7.596 11.556 -22.675 1.00 89.25 177 ILE A O 1
ATOM 1445 N N . LEU A 1 178 ? 7.947 11.822 -20.471 1.00 91.62 178 LEU A N 1
ATOM 1446 C CA . LEU A 1 178 ? 8.500 13.168 -20.570 1.00 91.62 178 LEU A CA 1
ATOM 1447 C C . LEU A 1 178 ? 9.903 13.168 -21.180 1.00 91.62 178 LEU A C 1
ATOM 1449 O O . LEU A 1 178 ? 10.162 13.938 -22.101 1.00 91.62 178 LEU A O 1
ATOM 1453 N N . LEU A 1 179 ? 10.808 12.329 -20.669 1.00 89.00 179 LEU A N 1
ATOM 1454 C CA . LEU A 1 179 ? 12.223 12.401 -21.028 1.00 89.00 179 LEU A CA 1
ATOM 1455 C C . LEU A 1 179 ? 12.479 12.078 -22.504 1.00 89.00 179 LEU A C 1
ATOM 1457 O O . LEU A 1 179 ? 13.163 12.873 -23.142 1.00 89.00 179 LEU A O 1
ATOM 1461 N N . PRO A 1 180 ? 11.906 11.013 -23.101 1.00 86.69 180 PRO A N 1
ATOM 1462 C CA . PRO A 1 180 ? 12.103 10.752 -24.524 1.00 86.69 180 PRO A CA 1
ATOM 1463 C C . PRO A 1 180 ? 11.609 11.913 -25.385 1.00 86.69 180 PRO A C 1
ATOM 1465 O O . PRO A 1 180 ? 12.316 12.331 -26.290 1.00 86.69 180 PRO A O 1
ATOM 1468 N N . LYS A 1 181 ? 10.463 12.522 -25.042 1.00 88.38 181 LYS A N 1
ATOM 1469 C CA . LYS A 1 181 ? 9.917 13.678 -25.774 1.00 88.38 181 LYS A CA 1
ATOM 1470 C C . LYS A 1 181 ? 10.821 14.907 -25.751 1.00 88.38 181 LYS A C 1
ATOM 1472 O O . LYS A 1 181 ? 10.826 15.651 -26.723 1.00 88.38 181 LYS A O 1
ATOM 1477 N N . ILE A 1 182 ? 11.565 15.125 -24.666 1.00 90.12 182 ILE A N 1
ATOM 1478 C CA . ILE A 1 182 ? 12.548 16.217 -24.571 1.00 90.12 182 ILE A CA 1
ATOM 1479 C C . ILE A 1 182 ? 13.755 15.951 -25.484 1.00 90.12 182 ILE A C 1
ATOM 1481 O O . ILE A 1 182 ? 14.381 16.896 -25.958 1.00 90.12 182 ILE A O 1
ATOM 1485 N N . LEU A 1 183 ? 14.085 14.681 -25.730 1.00 88.75 183 LEU A N 1
ATOM 1486 C CA . LEU A 1 183 ? 15.260 14.279 -26.503 1.00 88.75 183 LEU A CA 1
ATOM 1487 C C . LEU A 1 183 ? 14.994 14.122 -28.004 1.00 88.75 183 LEU A C 1
ATOM 1489 O O . LEU A 1 183 ? 15.958 14.070 -28.767 1.00 88.75 183 LEU A O 1
ATOM 1493 N N . ILE A 1 184 ? 13.728 14.071 -28.431 1.00 87.12 184 ILE A N 1
ATOM 1494 C CA . ILE A 1 184 ? 13.349 14.048 -29.852 1.00 87.12 184 ILE A CA 1
ATOM 1495 C C . ILE A 1 184 ? 13.931 15.287 -30.549 1.00 87.12 184 ILE A C 1
ATOM 1497 O O . ILE A 1 184 ? 13.761 16.407 -30.062 1.00 87.12 184 ILE A O 1
ATOM 1501 N N . ASN A 1 185 ? 14.588 15.100 -31.700 1.00 87.69 185 ASN A N 1
ATOM 1502 C CA . ASN A 1 185 ? 15.285 16.150 -32.462 1.00 87.69 185 ASN A CA 1
ATOM 1503 C C . ASN A 1 185 ? 16.495 16.779 -31.744 1.00 87.69 185 ASN A C 1
ATOM 1505 O O . ASN A 1 185 ? 16.962 17.851 -32.135 1.00 87.69 185 ASN A O 1
ATOM 1509 N N . SER A 1 186 ? 17.009 16.140 -30.694 1.00 88.56 186 SER A N 1
ATOM 1510 C CA . SER A 1 186 ? 18.256 16.533 -30.037 1.00 88.56 186 SER A CA 1
ATOM 1511 C C . SER A 1 186 ? 19.401 15.605 -30.473 1.00 88.56 186 SER A C 1
ATOM 1513 O O . SER A 1 186 ? 19.151 14.464 -30.858 1.00 88.56 186 SER A O 1
ATOM 1515 N N . PRO A 1 187 ? 20.676 16.013 -30.338 1.00 89.56 187 PRO A N 1
ATOM 1516 C CA . PRO A 1 187 ? 21.815 15.111 -30.551 1.00 89.56 187 PRO A CA 1
ATOM 1517 C C . PRO A 1 187 ? 21.872 13.936 -29.553 1.00 89.56 187 PRO A C 1
ATOM 1519 O O . PRO A 1 187 ? 22.756 13.091 -29.649 1.00 89.56 187 PRO A O 1
ATOM 1522 N N . TYR A 1 188 ? 20.951 13.882 -28.586 1.00 87.94 188 TYR A N 1
ATOM 1523 C CA . TYR A 1 188 ? 20.840 12.848 -27.561 1.00 87.94 188 TYR A CA 1
ATOM 1524 C C . TYR A 1 188 ? 19.623 11.934 -27.777 1.00 87.94 188 TYR A C 1
ATOM 1526 O O . TYR A 1 188 ? 19.193 11.261 -26.843 1.00 87.94 188 TYR A O 1
ATOM 1534 N N . GLU A 1 189 ? 19.039 11.901 -28.974 1.00 84.69 189 GLU A N 1
ATOM 1535 C CA . GLU A 1 189 ? 17.869 11.065 -29.272 1.00 84.69 189 GLU A CA 1
ATOM 1536 C C . GLU A 1 189 ? 18.126 9.571 -28.996 1.00 84.69 189 GLU A C 1
ATOM 1538 O O . GLU A 1 189 ? 17.302 8.910 -28.360 1.00 84.69 189 GLU A O 1
ATOM 1543 N N . ASP A 1 190 ? 19.324 9.071 -29.318 1.00 84.56 190 ASP A N 1
ATOM 1544 C CA . ASP A 1 190 ? 19.761 7.695 -29.022 1.00 84.56 190 ASP A CA 1
ATOM 1545 C C . ASP A 1 190 ? 19.817 7.385 -27.513 1.00 84.56 190 ASP A C 1
ATOM 1547 O O . ASP A 1 190 ? 19.769 6.228 -27.086 1.00 84.56 190 ASP A O 1
ATOM 1551 N N . PHE A 1 191 ? 19.870 8.420 -26.670 1.00 87.81 191 PHE A N 1
ATOM 1552 C CA . PHE A 1 191 ? 19.855 8.281 -25.215 1.00 87.81 191 PHE A CA 1
ATOM 1553 C C . PHE A 1 191 ? 18.477 7.850 -24.683 1.00 87.81 191 PHE A C 1
ATOM 1555 O O . PHE A 1 191 ? 18.377 7.355 -23.559 1.00 87.81 191 PHE A O 1
ATOM 1562 N N . SER A 1 192 ? 17.415 7.969 -25.486 1.00 84.50 192 SER A N 1
ATOM 1563 C CA . SER A 1 192 ? 16.063 7.504 -25.144 1.00 84.50 192 SER A CA 1
ATOM 1564 C C . SER A 1 192 ? 16.018 6.007 -24.802 1.00 84.50 192 SER A C 1
ATOM 1566 O O . SER A 1 192 ? 15.399 5.618 -23.810 1.00 84.50 192 SER A O 1
ATOM 1568 N N . ALA A 1 193 ? 16.753 5.168 -25.539 1.00 85.00 193 ALA A N 1
ATOM 1569 C CA . ALA A 1 193 ? 16.851 3.733 -25.275 1.00 85.00 193 ALA A CA 1
ATOM 1570 C C . ALA A 1 193 ? 17.502 3.438 -23.912 1.00 85.00 193 ALA A C 1
ATOM 1572 O O . ALA A 1 193 ? 17.050 2.559 -23.173 1.00 85.00 193 ALA A O 1
ATOM 1573 N N . ILE A 1 194 ? 18.530 4.213 -23.549 1.00 86.31 194 ILE A N 1
ATOM 1574 C CA . ILE A 1 194 ? 19.210 4.119 -22.249 1.00 86.31 194 ILE A CA 1
ATOM 1575 C C . ILE A 1 194 ? 18.253 4.523 -21.123 1.00 86.31 194 ILE A C 1
ATOM 1577 O O . ILE A 1 194 ? 18.235 3.885 -20.071 1.00 86.31 194 ILE A O 1
ATOM 1581 N N . ILE A 1 195 ? 17.415 5.539 -21.345 1.00 86.62 195 ILE A N 1
ATOM 1582 C CA . ILE A 1 195 ? 16.406 5.980 -20.375 1.00 86.62 195 ILE A CA 1
ATOM 1583 C C . ILE A 1 195 ? 15.365 4.890 -20.133 1.00 86.62 195 ILE A C 1
ATOM 1585 O O . ILE A 1 195 ? 15.092 4.571 -18.976 1.00 86.62 195 ILE A O 1
ATOM 1589 N N . TYR A 1 196 ? 14.821 4.267 -21.180 1.00 85.94 196 TYR A N 1
ATOM 1590 C CA . TYR A 1 196 ? 13.877 3.157 -21.016 1.00 85.94 196 TYR A CA 1
ATOM 1591 C C . TYR A 1 196 ? 14.500 1.961 -20.294 1.00 85.94 196 TYR A C 1
ATOM 1593 O O . TYR A 1 196 ? 13.859 1.373 -19.418 1.00 85.94 196 TYR A O 1
ATOM 1601 N N . LEU A 1 197 ? 15.763 1.644 -20.590 1.00 85.81 197 LEU A N 1
ATOM 1602 C CA . LEU A 1 197 ? 16.502 0.598 -19.889 1.00 85.81 197 LEU A CA 1
ATOM 1603 C C . LEU A 1 197 ? 16.671 0.937 -18.402 1.00 85.81 197 LEU A C 1
ATOM 1605 O O . LEU A 1 197 ? 16.364 0.109 -17.543 1.00 85.81 197 LEU A O 1
ATOM 1609 N N . ALA A 1 198 ? 17.099 2.159 -18.081 1.00 86.19 198 ALA A N 1
ATOM 1610 C CA . ALA A 1 198 ? 17.281 2.611 -16.705 1.00 86.19 198 ALA A CA 1
ATOM 1611 C C . ALA A 1 198 ? 15.958 2.605 -15.924 1.00 86.19 198 ALA A C 1
ATOM 1613 O O . ALA A 1 198 ? 15.889 2.061 -14.822 1.00 86.19 198 ALA A O 1
ATOM 1614 N N . LEU A 1 199 ? 14.884 3.149 -16.501 1.00 88.69 199 LEU A N 1
ATOM 1615 C CA . LEU A 1 199 ? 13.569 3.199 -15.861 1.00 88.69 199 LEU A CA 1
ATOM 1616 C C . LEU A 1 199 ? 12.969 1.799 -15.684 1.00 88.69 199 LEU A C 1
ATOM 1618 O O . LEU A 1 199 ? 12.438 1.498 -14.615 1.00 88.69 199 LEU A O 1
ATOM 1622 N N . GLY A 1 200 ? 13.092 0.917 -16.679 1.00 85.44 200 GLY A N 1
ATOM 1623 C CA . GLY A 1 200 ? 12.647 -0.472 -16.559 1.00 85.44 200 GLY A CA 1
ATOM 1624 C C . GLY A 1 200 ? 13.446 -1.256 -15.511 1.00 85.44 200 GLY A C 1
ATOM 1625 O O . GLY A 1 200 ? 12.855 -2.003 -14.731 1.00 85.44 200 GLY A O 1
ATOM 1626 N N . ALA A 1 201 ? 14.758 -1.026 -15.401 1.00 85.50 201 ALA A N 1
ATOM 1627 C CA . ALA A 1 201 ? 15.582 -1.611 -14.344 1.00 85.50 201 ALA A CA 1
ATOM 1628 C C . ALA A 1 201 ? 15.168 -1.118 -12.946 1.00 85.50 201 ALA A C 1
ATOM 1630 O O . ALA A 1 201 ? 15.086 -1.923 -12.017 1.00 85.50 201 ALA A O 1
ATOM 1631 N N . VAL A 1 202 ? 14.838 0.172 -12.794 1.00 87.19 202 VAL A N 1
ATOM 1632 C CA . VAL A 1 202 ? 14.303 0.723 -11.536 1.00 87.19 202 VAL A CA 1
ATOM 1633 C C . VAL A 1 202 ? 12.954 0.092 -11.191 1.00 87.19 202 VAL A C 1
ATOM 1635 O O . VAL A 1 202 ? 12.761 -0.314 -10.045 1.00 87.19 202 VAL A O 1
ATOM 1638 N N . ILE A 1 203 ? 12.038 -0.053 -12.159 1.00 87.69 203 ILE A N 1
ATOM 1639 C CA . ILE A 1 203 ? 10.754 -0.743 -11.945 1.00 87.69 203 ILE A CA 1
ATOM 1640 C C . ILE A 1 203 ? 11.001 -2.172 -11.478 1.00 87.69 203 ILE A C 1
ATOM 1642 O O . ILE A 1 203 ? 10.406 -2.608 -10.494 1.00 87.69 203 ILE A O 1
ATOM 1646 N N . PHE A 1 204 ? 11.885 -2.903 -12.153 1.00 84.06 204 PHE A N 1
ATOM 1647 C CA . PHE A 1 204 ? 12.178 -4.286 -11.811 1.00 84.06 204 PHE A CA 1
ATOM 1648 C C . PHE A 1 204 ? 12.778 -4.413 -10.403 1.00 84.06 204 PHE A C 1
ATOM 1650 O O . PHE A 1 204 ? 12.300 -5.215 -9.598 1.00 84.06 204 PHE A O 1
ATOM 1657 N N . ALA A 1 205 ? 13.761 -3.573 -10.067 1.00 83.56 205 ALA A N 1
ATOM 1658 C CA . ALA A 1 205 ? 14.357 -3.524 -8.736 1.00 83.56 205 ALA A CA 1
ATOM 1659 C C . ALA A 1 205 ? 13.306 -3.212 -7.661 1.00 83.56 205 ALA A C 1
ATOM 1661 O O . ALA A 1 205 ? 13.213 -3.911 -6.656 1.00 83.56 205 ALA A O 1
ATOM 1662 N N . PHE A 1 206 ? 12.448 -2.225 -7.907 1.00 84.75 206 PHE A N 1
ATOM 1663 C CA . PHE A 1 206 ? 11.381 -1.857 -6.986 1.00 84.75 206 PHE A CA 1
ATOM 1664 C C . PHE A 1 206 ? 10.340 -2.975 -6.816 1.00 84.75 206 PHE A C 1
ATOM 1666 O O . PHE A 1 206 ? 9.921 -3.281 -5.698 1.00 84.75 206 PHE A O 1
ATOM 1673 N N . THR A 1 207 ? 9.978 -3.650 -7.910 1.00 84.31 207 THR A N 1
ATOM 1674 C CA . THR A 1 207 ? 9.097 -4.827 -7.900 1.00 84.31 207 THR A CA 1
ATOM 1675 C C . THR A 1 207 ? 9.680 -5.939 -7.029 1.00 84.31 207 THR A C 1
ATOM 1677 O O . THR A 1 207 ? 8.980 -6.545 -6.214 1.00 84.31 207 THR A O 1
ATOM 1680 N N . TRP A 1 208 ? 10.983 -6.184 -7.166 1.00 81.69 208 TRP A N 1
ATOM 1681 C CA . TRP A 1 208 ? 11.713 -7.168 -6.379 1.00 81.69 208 TRP A CA 1
ATOM 1682 C C . TRP A 1 208 ? 11.756 -6.812 -4.890 1.00 81.69 208 TRP A C 1
ATOM 1684 O O . TRP A 1 208 ? 11.517 -7.677 -4.038 1.00 81.69 208 TRP A O 1
ATOM 1694 N N . THR A 1 209 ? 12.011 -5.546 -4.561 1.00 81.19 209 THR A N 1
ATOM 1695 C CA . THR A 1 209 ? 11.976 -5.046 -3.183 1.00 81.19 209 THR A CA 1
ATOM 1696 C C . THR A 1 209 ? 10.590 -5.244 -2.579 1.00 81.19 209 THR A C 1
ATOM 1698 O O . THR A 1 209 ? 10.480 -5.821 -1.502 1.00 81.19 209 THR A O 1
ATOM 1701 N N . ILE A 1 210 ? 9.514 -4.889 -3.288 1.00 79.12 210 ILE A N 1
ATOM 1702 C CA . ILE A 1 210 ? 8.138 -5.119 -2.824 1.00 79.12 210 ILE A CA 1
ATOM 1703 C C . ILE A 1 210 ? 7.872 -6.603 -2.561 1.00 79.12 210 ILE A C 1
ATOM 1705 O O . ILE A 1 210 ? 7.384 -6.968 -1.488 1.00 79.12 210 ILE A O 1
ATOM 1709 N N . TYR A 1 211 ? 8.219 -7.472 -3.512 1.00 79.69 211 TYR A N 1
ATOM 1710 C CA . TYR A 1 211 ? 8.026 -8.913 -3.371 1.00 79.69 211 TYR A CA 1
ATOM 1711 C C . TYR A 1 211 ? 8.734 -9.475 -2.127 1.00 79.69 211 TYR A C 1
ATOM 1713 O O . TYR A 1 211 ? 8.192 -10.334 -1.423 1.00 79.69 211 TYR A O 1
ATOM 1721 N N . ASN A 1 212 ? 9.936 -8.981 -1.819 1.00 75.81 212 ASN A N 1
ATOM 1722 C CA . ASN A 1 212 ? 10.677 -9.402 -0.635 1.00 75.81 212 ASN A CA 1
ATOM 1723 C C . ASN A 1 212 ? 10.151 -8.775 0.655 1.00 75.81 212 ASN A C 1
ATOM 1725 O O . ASN A 1 212 ? 9.990 -9.506 1.630 1.00 75.81 212 ASN A O 1
ATOM 1729 N N . THR A 1 213 ? 9.836 -7.481 0.664 1.00 73.19 213 THR A N 1
ATOM 1730 C CA . THR A 1 213 ? 9.263 -6.769 1.815 1.00 73.19 213 THR A CA 1
ATOM 1731 C C . THR A 1 213 ? 7.969 -7.419 2.288 1.00 73.19 213 THR A C 1
ATOM 1733 O O . THR A 1 213 ? 7.743 -7.546 3.488 1.00 73.19 213 THR A O 1
ATOM 1736 N N . ILE A 1 214 ? 7.155 -7.922 1.362 1.00 67.50 214 ILE A N 1
ATOM 1737 C CA . ILE A 1 214 ? 5.899 -8.600 1.697 1.00 67.50 214 ILE A CA 1
ATOM 1738 C C . ILE A 1 214 ? 6.125 -10.025 2.200 1.00 67.50 214 ILE A C 1
ATOM 1740 O O . ILE A 1 214 ? 5.392 -10.518 3.051 1.00 67.50 214 ILE A O 1
ATOM 1744 N N . ASN A 1 215 ? 7.160 -10.701 1.704 1.00 63.41 215 ASN A N 1
ATOM 1745 C CA . ASN A 1 215 ? 7.536 -12.028 2.188 1.00 63.41 215 ASN A CA 1
ATOM 1746 C C . ASN A 1 215 ? 8.324 -12.004 3.508 1.00 63.41 215 ASN A C 1
ATOM 1748 O O . ASN A 1 215 ? 8.466 -13.055 4.148 1.00 63.41 215 ASN A O 1
ATOM 1752 N N . LEU A 1 216 ? 8.851 -10.845 3.912 1.00 55.06 216 LEU A N 1
ATOM 1753 C CA . LEU A 1 216 ? 9.473 -10.643 5.214 1.00 55.06 216 LEU A CA 1
ATOM 1754 C C . LEU A 1 216 ? 8.403 -10.621 6.313 1.00 55.06 216 LEU A C 1
ATOM 1756 O O . LEU A 1 216 ? 7.232 -10.324 6.087 1.00 55.06 216 LEU A O 1
ATOM 1760 N N . LYS A 1 217 ? 8.820 -11.032 7.515 1.00 48.53 217 LYS A N 1
ATOM 1761 C CA . LYS A 1 217 ? 7.974 -11.396 8.664 1.00 48.53 217 LYS A CA 1
ATOM 1762 C C . LYS A 1 217 ? 6.845 -10.404 8.995 1.00 48.53 217 LYS A C 1
ATOM 1764 O O . LYS A 1 217 ? 5.861 -10.848 9.565 1.00 48.53 217 LYS A O 1
ATOM 1769 N N . SER A 1 218 ? 6.924 -9.134 8.604 1.00 45.69 218 SER A N 1
ATOM 1770 C CA . SER A 1 218 ? 5.905 -8.095 8.825 1.00 45.69 218 SER A CA 1
ATOM 1771 C C . SER A 1 218 ? 4.494 -8.478 8.346 1.00 45.69 218 SER A C 1
ATOM 1773 O O . SER A 1 218 ? 3.537 -8.240 9.069 1.00 45.69 218 SER A O 1
ATOM 1775 N N . PHE A 1 219 ? 4.329 -9.163 7.205 1.00 48.16 219 PHE A N 1
ATOM 1776 C CA . PHE A 1 219 ? 2.998 -9.650 6.775 1.00 48.16 219 PHE A CA 1
ATOM 1777 C C . PHE A 1 219 ? 2.598 -10.999 7.392 1.00 48.16 219 PHE A C 1
ATOM 1779 O O . PHE A 1 219 ? 1.427 -11.375 7.357 1.00 48.16 219 PHE A O 1
ATOM 1786 N N . LYS A 1 220 ? 3.561 -11.744 7.948 1.00 41.38 220 LYS A N 1
ATOM 1787 C CA . LYS A 1 220 ? 3.327 -13.024 8.638 1.00 41.38 220 LYS A CA 1
ATOM 1788 C C . LYS A 1 220 ? 3.129 -12.864 10.148 1.00 41.38 220 LYS A C 1
ATOM 1790 O O . LYS A 1 220 ? 2.724 -13.832 10.779 1.00 41.38 220 LYS A O 1
ATOM 1795 N N . LEU A 1 221 ? 3.416 -11.691 10.715 1.00 33.06 221 LEU A N 1
ATOM 1796 C CA . LEU A 1 221 ? 3.360 -11.431 12.156 1.00 33.06 221 LEU A CA 1
ATOM 1797 C C . LEU A 1 221 ? 1.937 -11.185 12.681 1.00 33.06 221 LEU A C 1
ATOM 1799 O O . LEU A 1 221 ? 1.693 -11.480 13.841 1.00 33.06 221 LEU A O 1
ATOM 1803 N N . ASN A 1 222 ? 0.961 -10.828 11.838 1.00 34.50 222 ASN A N 1
ATOM 1804 C CA . ASN A 1 222 ? -0.455 -10.748 12.253 1.00 34.50 222 ASN A CA 1
ATOM 1805 C C . ASN A 1 222 ? -1.171 -12.113 12.184 1.00 34.50 222 ASN A C 1
ATOM 1807 O O . ASN A 1 222 ? -2.334 -12.190 11.789 1.00 34.50 222 ASN A O 1
ATOM 1811 N N . LYS A 1 223 ? -0.451 -13.202 12.477 1.00 29.97 223 LYS A N 1
ATOM 1812 C CA . LYS A 1 223 ? -1.001 -14.563 12.607 1.00 29.97 223 LYS A CA 1
ATOM 1813 C C . LYS A 1 223 ? -1.023 -15.059 14.059 1.00 29.97 223 LYS A C 1
ATOM 1815 O O . LYS A 1 223 ? -1.200 -16.259 14.261 1.00 29.97 223 LYS A O 1
ATOM 1820 N N . GLN A 1 224 ? -0.799 -14.167 15.022 1.00 30.70 224 GLN A N 1
ATOM 1821 C CA . GLN A 1 224 ? -1.024 -14.446 16.439 1.00 30.70 224 GLN A CA 1
ATOM 1822 C C . GLN A 1 224 ? -2.459 -14.097 16.803 1.00 30.70 224 GLN A C 1
ATOM 1824 O O . GLN A 1 224 ? -2.911 -13.021 16.355 1.00 30.70 224 GLN A O 1
#

Foldseek 3Di:
DAADDPVLLVVQVVLLVVLVQQAPVLSVVLSVVLRVQQRPDDPVCNVVSVVVSSVVPDSVVSVVVLVVLLVVLLVLLVVLLVVLPPPVPDDPVLVVVVVVVVVVLVVQCVPVNLVSSLVVLVVLLVVLLVVCCVVCVVLQVHDPDPPPVSDDRGHSNNVSLVVVSVVLVVVLVVCLVPVCVVCVVHPCNVCNRVSSVVSSVVSNSVSSSSNSSCVPCPSVVVPD

pLDDT: mean 82.85, std 11.53, range [29.97, 94.56]

Organism: NCBI:txid1123057

Radius of gyration: 23.99 Å; chains: 1; bounding box: 51×37×70 Å